Protein AF-0000000067924866 (afdb_homodimer)

Structure (mmCIF, N/CA/C/O backbone):
data_AF-0000000067924866-model_v1
#
loop_
_entity.id
_entity.type
_entity.pdbx_description
1 polymer 'Lysozyme inhibitor LprI-like N-terminal domain-containing protein'
#
loop_
_atom_site.group_PDB
_atom_site.id
_atom_site.type_symbol
_atom_site.label_atom_id
_atom_site.label_alt_id
_atom_site.label_comp_id
_atom_site.label_asym_id
_atom_site.label_entity_id
_atom_site.label_seq_id
_atom_site.pdbx_PDB_ins_code
_atom_site.Cartn_x
_atom_site.Cartn_y
_atom_site.Cartn_z
_atom_site.occupancy
_atom_site.B_iso_or_equiv
_atom_site.auth_seq_id
_atom_site.auth_comp_id
_atom_site.auth_asym_id
_atom_site.auth_atom_id
_atom_site.pdbx_PDB_model_num
ATOM 1 N N . MET A 1 1 ? -10.227 67.562 -27.391 1 35.91 1 MET A N 1
ATOM 2 C CA . MET A 1 1 ? -10.477 66.5 -26.406 1 35.91 1 MET A CA 1
ATOM 3 C C . MET A 1 1 ? -9.711 65.25 -26.734 1 35.91 1 MET A C 1
ATOM 5 O O . MET A 1 1 ? -10 64.625 -27.75 1 35.91 1 MET A O 1
ATOM 9 N N . LYS A 1 2 ? -8.359 65.312 -26.484 1 42.84 2 LYS A N 1
ATOM 10 C CA . LYS A 1 2 ? -7.336 64.312 -26.703 1 42.84 2 LYS A CA 1
ATOM 11 C C . LYS A 1 2 ? -7.688 63 -25.984 1 42.84 2 LYS A C 1
ATOM 13 O O . LYS A 1 2 ? -7.992 63 -24.781 1 42.84 2 LYS A O 1
ATOM 18 N N . SER A 1 3 ? -8.25 62 -26.672 1 38.69 3 SER A N 1
ATOM 19 C CA . SER A 1 3 ? -8.555 60.656 -26.266 1 38.69 3 SER A CA 1
ATOM 20 C C . SER A 1 3 ? -7.316 59.938 -25.703 1 38.69 3 SER A C 1
ATOM 22 O O . SER A 1 3 ? -6.332 59.75 -26.422 1 38.69 3 SER A O 1
ATOM 24 N N . VAL A 1 4 ? -6.973 60.188 -24.453 1 39.06 4 VAL A N 1
ATOM 25 C CA . VAL A 1 4 ? -5.895 59.5 -23.766 1 39.06 4 VAL A CA 1
ATOM 26 C C . VAL A 1 4 ? -6.199 58 -23.734 1 39.06 4 VAL A C 1
ATOM 28 O O . VAL A 1 4 ? -7.254 57.562 -23.25 1 39.06 4 VAL A O 1
ATOM 31 N N . LEU A 1 5 ? -5.707 57.312 -24.781 1 37.47 5 LEU A N 1
ATOM 32 C CA . LEU A 1 5 ? -5.684 55.844 -24.812 1 37.47 5 LEU A CA 1
ATOM 33 C C . LEU A 1 5 ? -5.035 55.281 -23.562 1 37.47 5 LEU A C 1
ATOM 35 O O . LEU A 1 5 ? -3.875 55.562 -23.266 1 37.47 5 LEU A O 1
ATOM 39 N N . MET A 1 6 ? -5.855 55.125 -22.516 1 35.19 6 MET A N 1
ATOM 40 C CA . MET A 1 6 ? -5.379 54.438 -21.328 1 35.19 6 MET A CA 1
ATOM 41 C C . MET A 1 6 ? -4.891 53.031 -21.656 1 35.19 6 MET A C 1
ATOM 43 O O . MET A 1 6 ? -5.66 52.188 -22.141 1 35.19 6 MET A O 1
ATOM 47 N N . LEU A 1 7 ? -3.631 52.875 -22.078 1 36.69 7 LEU A N 1
ATOM 48 C CA . LEU A 1 7 ? -3.045 51.562 -22.219 1 36.69 7 LEU A CA 1
ATOM 49 C C . LEU A 1 7 ? -3.072 50.812 -20.891 1 36.69 7 LEU A C 1
ATOM 51 O O . LEU A 1 7 ? -2.49 51.25 -19.906 1 36.69 7 LEU A O 1
ATOM 55 N N . ALA A 1 8 ? -4.176 50.031 -20.672 1 40.62 8 ALA A N 1
ATOM 56 C CA . ALA A 1 8 ? -4.211 49.125 -19.547 1 40.62 8 ALA A CA 1
ATOM 57 C C . ALA A 1 8 ? -3.086 48.094 -19.656 1 40.62 8 ALA A C 1
ATOM 59 O O . ALA A 1 8 ? -3.055 47.281 -20.578 1 40.62 8 ALA A O 1
ATOM 60 N N . VAL A 1 9 ? -1.857 48.438 -19.172 1 37.69 9 VAL A N 1
ATOM 61 C CA . VAL A 1 9 ? -0.818 47.406 -19.062 1 37.69 9 VAL A CA 1
ATOM 62 C C . VAL A 1 9 ? -1.298 46.281 -18.156 1 37.69 9 VAL A C 1
ATOM 64 O O . VAL A 1 9 ? -1.585 46.5 -16.969 1 37.69 9 VAL A O 1
ATOM 67 N N . CYS A 1 10 ? -1.91 45.25 -18.719 1 36.56 10 CYS A N 1
ATOM 68 C CA . CYS A 1 10 ? -2.176 44 -18.016 1 36.56 10 CYS A CA 1
ATOM 69 C C . CYS A 1 10 ? -0.9 43.438 -17.391 1 36.56 10 CYS A C 1
ATOM 71 O O . CYS A 1 10 ? 0.034 43.062 -18.109 1 36.56 10 CYS A O 1
ATOM 73 N N . ALA A 1 11 ? -0.529 43.906 -16.219 1 36.91 11 ALA A N 1
ATOM 74 C CA . ALA A 1 11 ? 0.548 43.25 -15.484 1 36.91 11 ALA A CA 1
ATOM 75 C C . ALA A 1 11 ? 0.28 41.75 -15.344 1 36.91 11 ALA A C 1
ATOM 77 O O . ALA A 1 11 ? -0.702 41.344 -14.711 1 36.91 11 ALA A O 1
ATOM 78 N N . LEU A 1 12 ? 0.688 40.938 -16.344 1 35.62 12 LEU A N 1
ATOM 79 C CA . LEU A 1 12 ? 0.763 39.5 -16.156 1 35.62 12 LEU A CA 1
ATOM 80 C C . LEU A 1 12 ? 1.484 39.156 -14.867 1 35.62 12 LEU A C 1
ATOM 82 O O . LEU A 1 12 ? 2.676 39.438 -14.719 1 35.62 12 LEU A O 1
ATOM 86 N N . LEU A 1 13 ? 0.793 39.062 -13.766 1 33.19 13 LEU A N 1
ATOM 87 C CA . LEU A 1 13 ? 1.36 38.469 -12.555 1 33.19 13 LEU A CA 1
ATOM 88 C C . LEU A 1 13 ? 1.938 37.094 -12.828 1 33.19 13 LEU A C 1
ATOM 90 O O . LEU A 1 13 ? 1.194 36.156 -13.086 1 33.19 13 LEU A O 1
ATOM 94 N N . LEU A 1 14 ? 3.092 36.969 -13.359 1 34.84 14 LEU A N 1
ATOM 95 C CA . LEU A 1 14 ? 3.77 35.656 -13.305 1 34.84 14 LEU A CA 1
ATOM 96 C C . LEU A 1 14 ? 3.809 35.125 -11.875 1 34.84 14 LEU A C 1
ATOM 98 O O . LEU A 1 14 ? 4.434 35.719 -11 1 34.84 14 LEU A O 1
ATOM 102 N N . ALA A 1 15 ? 2.775 34.375 -11.477 1 37.81 15 ALA A N 1
ATOM 103 C CA . ALA A 1 15 ? 2.938 33.562 -10.273 1 37.81 15 ALA A CA 1
ATOM 104 C C . ALA A 1 15 ? 4.297 32.875 -10.25 1 3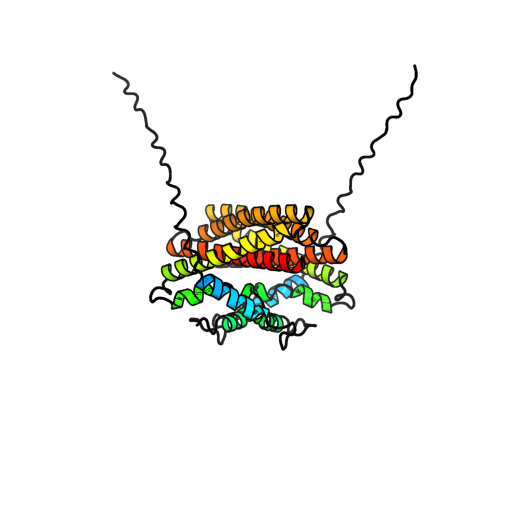7.81 15 ALA A C 1
ATOM 106 O O . ALA A 1 15 ? 4.617 32.094 -11.148 1 37.81 15 ALA A O 1
ATOM 107 N N . ALA A 1 16 ? 5.289 33.406 -9.672 1 34.44 16 ALA A N 1
ATOM 108 C CA . ALA A 1 16 ? 6.555 32.75 -9.367 1 34.44 16 ALA A CA 1
ATOM 109 C C . ALA A 1 16 ? 6.32 31.312 -8.859 1 34.44 16 ALA A C 1
ATOM 111 O O . ALA A 1 16 ? 5.59 31.109 -7.887 1 34.44 16 ALA A O 1
ATOM 112 N N . LEU A 1 17 ? 6.258 30.312 -9.781 1 36.22 17 LEU A N 1
ATOM 113 C CA . LEU A 1 17 ? 6.492 28.953 -9.305 1 36.22 17 LEU A CA 1
ATOM 114 C C . LEU A 1 17 ? 7.523 28.953 -8.18 1 36.22 17 LEU A C 1
ATOM 116 O O . LEU A 1 17 ? 8.625 29.469 -8.336 1 36.22 17 LEU A O 1
ATOM 120 N N . SER A 1 18 ? 7.113 29.109 -6.938 1 34.25 18 SER A N 1
ATOM 121 C CA . SER A 1 18 ? 8.055 28.906 -5.84 1 34.25 18 SER A CA 1
ATOM 122 C C . SER A 1 18 ? 9.148 27.922 -6.227 1 34.25 18 SER A C 1
ATOM 124 O O . SER A 1 18 ? 8.898 26.953 -6.941 1 34.25 18 SER A O 1
ATOM 126 N N . PRO A 1 19 ? 10.453 28.266 -6.273 1 37.38 19 PRO A N 1
ATOM 127 C CA . PRO A 1 19 ? 11.516 27.281 -6.469 1 37.38 19 PRO A CA 1
ATOM 128 C C . PRO A 1 19 ? 11.195 25.938 -5.805 1 37.38 19 PRO A C 1
ATOM 130 O O . PRO A 1 19 ? 10.398 25.891 -4.867 1 37.38 19 PRO A O 1
ATOM 133 N N . ALA A 1 20 ? 11.273 24.906 -6.516 1 37.53 20 ALA A N 1
ATOM 134 C CA . ALA A 1 20 ? 11.383 23.562 -5.93 1 37.53 20 ALA A CA 1
ATOM 135 C C . ALA A 1 20 ? 12.109 23.609 -4.59 1 37.53 20 ALA A C 1
ATOM 137 O O . ALA A 1 20 ? 13.188 24.203 -4.484 1 37.53 20 ALA A O 1
ATOM 138 N N . THR A 1 21 ? 11.445 23.594 -3.43 1 38.88 21 THR A N 1
ATOM 139 C CA . THR A 1 21 ? 12.055 23.422 -2.111 1 38.88 21 THR A CA 1
ATOM 140 C C . THR A 1 21 ? 13.406 22.75 -2.219 1 38.88 21 THR A C 1
ATOM 142 O O . THR A 1 21 ? 13.672 22.031 -3.188 1 38.88 21 THR A O 1
ATOM 145 N N . ALA A 1 22 ? 14.508 23.312 -1.772 1 38.91 22 ALA A N 1
ATOM 146 C CA . ALA A 1 22 ? 15.828 22.719 -1.546 1 38.91 22 ALA A CA 1
ATOM 147 C C . ALA A 1 22 ? 15.727 21.234 -1.23 1 38.91 22 ALA A C 1
ATOM 149 O O . ALA A 1 22 ? 15.078 20.844 -0.257 1 38.91 22 ALA A O 1
ATOM 150 N N . GLY A 1 23 ? 15.602 20.312 -2.162 1 48.69 23 GLY A N 1
ATOM 151 C CA . GLY A 1 23 ? 15.656 18.859 -1.988 1 48.69 23 GLY A CA 1
ATOM 152 C C . GLY A 1 23 ? 16.438 18.438 -0.765 1 48.69 23 GLY A C 1
ATOM 153 O O . GLY A 1 23 ? 17.609 18.797 -0.616 1 48.69 23 GLY A O 1
ATOM 154 N N . GLU A 1 24 ? 15.875 18.375 0.374 1 57.91 24 GLU A N 1
ATOM 155 C CA . GLU A 1 24 ? 16.625 17.922 1.532 1 57.91 24 GLU A CA 1
ATOM 156 C C . GLU A 1 24 ? 17.656 16.859 1.134 1 57.91 24 GLU A C 1
ATOM 158 O O . GLU A 1 24 ? 17.344 15.938 0.369 1 57.91 24 GLU A O 1
ATOM 163 N N . LYS A 1 25 ? 18.969 17.203 1.351 1 70.69 25 LYS A N 1
ATOM 164 C CA . LYS A 1 25 ? 20.125 16.391 1.005 1 70.69 25 LYS A CA 1
ATOM 165 C C . LYS A 1 25 ? 19.984 14.961 1.548 1 70.69 25 LYS A C 1
ATOM 167 O O . LYS A 1 25 ? 19.625 14.773 2.709 1 70.69 25 LYS A O 1
ATOM 172 N N . LEU A 1 26 ? 19.922 14.023 0.671 1 89.5 26 LEU A N 1
ATOM 173 C CA . LEU A 1 26 ? 20.016 12.602 1.002 1 89.5 26 LEU A CA 1
ATOM 174 C C . LEU A 1 26 ? 21.172 12.352 1.981 1 89.5 26 LEU A C 1
ATOM 176 O O . LEU A 1 26 ? 22.328 12.562 1.646 1 89.5 26 LEU A O 1
ATOM 180 N N . ARG A 1 27 ? 20.844 12.016 3.191 1 93.19 27 ARG A N 1
ATOM 181 C CA . ARG A 1 27 ? 21.844 11.742 4.203 1 93.19 27 ARG A CA 1
ATOM 182 C C . ARG A 1 27 ? 22.234 10.266 4.199 1 93.19 27 ARG A C 1
ATOM 184 O O . ARG A 1 27 ? 21.375 9.391 4.137 1 93.19 27 ARG A O 1
ATOM 191 N N . ALA A 1 28 ? 23.547 10.031 4.352 1 94.5 28 ALA A N 1
ATOM 192 C CA . ALA A 1 28 ? 24.047 8.664 4.398 1 94.5 28 ALA A CA 1
ATOM 193 C C . ALA A 1 28 ? 23.453 7.898 5.578 1 94.5 28 ALA A C 1
ATOM 195 O O . ALA A 1 28 ? 23.172 6.703 5.473 1 94.5 28 ALA A O 1
ATOM 196 N N . SER A 1 29 ? 23.281 8.586 6.664 1 93.12 29 SER A N 1
ATOM 197 C CA . SER A 1 29 ? 22.734 7.949 7.859 1 93.12 29 SER A CA 1
ATOM 198 C C . SER A 1 29 ? 21.297 7.488 7.637 1 93.12 29 SER A C 1
ATOM 200 O O . SER A 1 29 ? 20.891 6.438 8.133 1 93.12 29 SER A O 1
ATOM 202 N N . ASP A 1 30 ? 20.578 8.305 6.91 1 95.31 30 ASP A N 1
ATOM 203 C CA . ASP A 1 30 ? 19.188 7.941 6.613 1 95.31 30 ASP A CA 1
ATOM 204 C C . ASP A 1 30 ? 19.125 6.73 5.684 1 95.31 30 ASP A C 1
ATOM 206 O O . ASP A 1 30 ? 18.312 5.828 5.887 1 95.31 30 ASP A O 1
ATOM 210 N N . LYS A 1 31 ? 19.969 6.746 4.688 1 96.06 31 LYS A N 1
ATOM 211 C CA . LYS A 1 31 ? 20.047 5.602 3.781 1 96.06 31 LYS A CA 1
ATOM 212 C C . LYS A 1 31 ? 20.406 4.328 4.535 1 96.06 31 LYS A C 1
ATOM 214 O O . LYS A 1 31 ? 19.797 3.279 4.324 1 96.06 31 LYS A O 1
ATOM 219 N N . ALA A 1 32 ? 21.375 4.418 5.402 1 94.56 32 ALA A N 1
ATOM 220 C CA . ALA A 1 32 ? 21.812 3.273 6.195 1 94.56 32 ALA A CA 1
ATOM 221 C C . ALA A 1 32 ? 20.688 2.775 7.105 1 94.56 32 ALA A C 1
ATOM 223 O O . ALA A 1 32 ? 20.516 1.567 7.277 1 94.56 32 ALA A O 1
ATOM 224 N N . ALA A 1 33 ? 20 3.721 7.684 1 93.88 33 ALA A N 1
ATOM 225 C CA . ALA A 1 33 ? 18.906 3.352 8.578 1 93.88 33 ALA A CA 1
ATOM 226 C C . ALA A 1 33 ? 17.828 2.559 7.844 1 93.88 33 ALA A C 1
ATOM 228 O O . ALA A 1 33 ? 17.359 1.524 8.328 1 93.88 33 ALA A O 1
ATOM 229 N N . LEU A 1 34 ? 17.422 3.059 6.703 1 95.75 34 LEU A N 1
ATOM 230 C CA . LEU A 1 34 ? 16.438 2.34 5.918 1 95.75 34 LEU A CA 1
ATOM 231 C C . LEU A 1 34 ? 16.938 0.961 5.516 1 95.75 34 LEU A C 1
ATOM 233 O O . LEU A 1 34 ? 16.219 -0.033 5.629 1 95.75 34 LEU A O 1
ATOM 237 N N . ALA A 1 35 ? 18.188 0.912 5.078 1 94.75 35 ALA A N 1
ATOM 238 C CA . ALA A 1 35 ? 18.781 -0.362 4.68 1 94.75 35 ALA A CA 1
ATOM 239 C C . ALA A 1 35 ? 18.781 -1.354 5.836 1 94.75 35 ALA A C 1
ATOM 241 O O . ALA A 1 35 ? 18.484 -2.537 5.652 1 94.75 35 ALA A O 1
ATOM 242 N N . GLU A 1 36 ? 19.109 -0.882 6.992 1 91.88 36 GLU A N 1
ATOM 243 C CA . GLU A 1 36 ? 19.141 -1.737 8.18 1 91.88 36 GLU A CA 1
ATOM 244 C C . GLU A 1 36 ? 17.75 -2.25 8.516 1 91.88 36 GLU A C 1
ATOM 246 O O . GLU A 1 36 ? 17.578 -3.422 8.859 1 91.88 36 GLU A O 1
ATOM 251 N N . CYS A 1 37 ? 16.781 -1.415 8.43 1 92.88 37 CYS A N 1
ATOM 252 C CA . CYS A 1 37 ? 15.398 -1.829 8.688 1 92.88 37 CYS A CA 1
ATOM 253 C C . CYS A 1 37 ? 14.961 -2.896 7.691 1 92.88 37 CYS A C 1
ATOM 255 O O . CYS A 1 37 ? 14.414 -3.928 8.078 1 92.88 37 CYS A O 1
ATOM 257 N N . LEU A 1 38 ? 15.203 -2.607 6.43 1 93.88 38 LEU A N 1
ATOM 258 C CA . LEU A 1 38 ? 14.797 -3.537 5.379 1 93.88 38 LEU A CA 1
ATOM 259 C C . LEU A 1 38 ? 15.508 -4.879 5.535 1 93.88 38 LEU A C 1
ATOM 261 O O . LEU A 1 38 ? 14.914 -5.93 5.297 1 93.88 38 LEU A O 1
ATOM 265 N N . LYS A 1 39 ? 16.781 -4.832 5.918 1 90.62 39 LYS A N 1
ATOM 266 C CA . LYS A 1 39 ? 17.516 -6.066 6.188 1 90.62 39 LYS A CA 1
ATOM 267 C C . LYS A 1 39 ? 16.906 -6.812 7.375 1 90.62 39 LYS A C 1
ATOM 269 O O . LYS A 1 39 ? 16.734 -8.031 7.328 1 90.62 39 LYS A O 1
ATOM 274 N N . TYR A 1 40 ? 16.562 -6.082 8.375 1 86.69 40 TYR A N 1
ATOM 275 C CA . TYR A 1 40 ? 16 -6.672 9.578 1 86.69 40 TYR A CA 1
ATOM 276 C C . TYR A 1 40 ? 14.695 -7.402 9.281 1 86.69 40 TYR A C 1
ATOM 278 O O . TYR A 1 40 ? 14.531 -8.57 9.648 1 86.69 40 TYR A O 1
ATOM 286 N N . VAL A 1 41 ? 13.844 -6.777 8.531 1 88.12 41 VAL A N 1
ATOM 287 C CA . VAL A 1 41 ? 12.547 -7.398 8.281 1 88.12 41 VAL A CA 1
ATOM 288 C C . VAL A 1 41 ? 12.688 -8.484 7.211 1 88.12 41 VAL A C 1
ATOM 290 O O . VAL A 1 41 ? 11.898 -9.43 7.168 1 88.12 41 VAL A O 1
ATOM 293 N N . GLY A 1 42 ? 13.641 -8.297 6.387 1 82.31 42 GLY A N 1
ATOM 294 C CA . GLY A 1 42 ? 13.844 -9.258 5.316 1 82.31 42 GLY A CA 1
ATOM 295 C C . GLY A 1 42 ? 14.547 -10.523 5.777 1 82.31 42 GLY A C 1
ATOM 296 O O . GLY A 1 42 ? 14.438 -11.57 5.133 1 82.31 42 GLY A O 1
ATOM 297 N N . ASP A 1 43 ? 15.531 -10.516 6.738 1 75.19 43 ASP A N 1
ATOM 298 C CA . ASP A 1 43 ? 16.344 -11.641 7.184 1 75.19 43 ASP A CA 1
ATOM 299 C C . ASP A 1 43 ? 15.5 -12.703 7.875 1 75.19 43 ASP A C 1
ATOM 301 O O . ASP A 1 43 ? 15.969 -13.812 8.125 1 75.19 43 ASP A O 1
ATOM 305 N N . PHE A 1 44 ? 14.367 -12.391 8.125 1 61.31 44 PHE A N 1
ATOM 306 C CA . PHE A 1 44 ? 13.578 -13.461 8.734 1 61.31 44 PHE A CA 1
ATOM 307 C C . PHE A 1 44 ? 13.305 -14.57 7.727 1 61.31 44 PHE A C 1
ATOM 309 O O . PHE A 1 44 ? 12.695 -14.328 6.68 1 61.31 44 PHE A O 1
ATOM 316 N N . PRO A 1 45 ? 14.117 -15.633 7.785 1 50.12 45 PRO A N 1
ATOM 317 C CA . PRO A 1 45 ? 14.047 -16.797 6.906 1 50.12 45 PRO A CA 1
ATOM 318 C C . PRO A 1 45 ? 12.68 -17.469 6.922 1 50.12 45 PRO A C 1
ATOM 320 O O . PRO A 1 45 ? 12.234 -17.969 7.961 1 50.12 45 PRO A O 1
ATOM 323 N N . GLY A 1 46 ? 11.75 -17.266 5.887 1 56.5 46 GLY A N 1
ATOM 324 C CA . GLY A 1 46 ? 10.602 -18.016 5.398 1 56.5 46 GLY A CA 1
ATOM 325 C C . GLY A 1 46 ? 9.523 -18.203 6.445 1 56.5 46 GLY A C 1
ATOM 326 O O . GLY A 1 46 ? 8.344 -18 6.176 1 56.5 46 GLY A O 1
ATOM 327 N N . ASP A 1 47 ? 9.836 -18.906 7.664 1 62.16 47 ASP A N 1
ATOM 328 C CA . ASP A 1 47 ? 8.797 -19.391 8.57 1 62.16 47 ASP A CA 1
ATOM 329 C C . ASP A 1 47 ? 8.531 -18.391 9.688 1 62.16 47 ASP A C 1
ATOM 331 O O . ASP A 1 47 ? 9.203 -18.391 10.719 1 62.16 47 ASP A O 1
ATOM 335 N N . VAL A 1 48 ? 7.766 -17.359 9.195 1 68 48 VAL A N 1
ATOM 336 C CA . VAL A 1 48 ? 7.312 -16.5 10.289 1 68 48 VAL A CA 1
ATOM 337 C C . VAL A 1 48 ? 6.66 -17.344 11.375 1 68 48 VAL A C 1
ATOM 339 O O . VAL A 1 48 ? 5.656 -18.016 11.133 1 68 48 VAL A O 1
ATOM 342 N N . PRO A 1 49 ? 7.414 -17.422 12.461 1 68.56 49 PRO A N 1
ATOM 343 C CA . PRO A 1 49 ? 6.852 -18.266 13.516 1 68.56 49 PRO A CA 1
ATOM 344 C C . PRO A 1 49 ? 5.383 -17.969 13.805 1 68.56 49 PRO A C 1
ATOM 346 O O . PRO A 1 49 ? 5.012 -16.797 13.953 1 68.56 49 PRO A O 1
ATOM 349 N N . GLY A 1 50 ? 4.648 -19.078 13.727 1 71.25 50 GLY A N 1
ATOM 350 C CA . GLY A 1 50 ? 3.254 -18.969 14.117 1 71.25 50 GLY A CA 1
ATOM 351 C C . GLY A 1 50 ? 2.336 -18.625 12.953 1 71.25 50 GLY A C 1
ATOM 352 O O . GLY A 1 50 ? 1.113 -18.609 13.109 1 71.25 50 GLY A O 1
ATOM 353 N N . VAL A 1 51 ? 3.004 -18.266 11.859 1 74.62 51 VAL A N 1
ATOM 354 C CA . VAL A 1 51 ? 2.15 -18.047 10.695 1 74.62 51 VAL A CA 1
ATOM 355 C C . VAL A 1 51 ? 1.668 -19.406 10.164 1 74.62 51 VAL A C 1
ATOM 357 O O . VAL A 1 51 ? 2.439 -20.359 10.094 1 74.62 51 VAL A O 1
ATOM 360 N N . ASN A 1 52 ? 0.393 -19.422 9.992 1 68.94 52 ASN A N 1
ATOM 361 C CA . ASN A 1 52 ? -0.209 -20.609 9.398 1 68.94 52 ASN A CA 1
ATOM 362 C C . ASN A 1 52 ? -0.239 -20.531 7.875 1 68.94 52 ASN A C 1
ATOM 364 O O . ASN A 1 52 ? -0.894 -19.641 7.312 1 68.94 52 ASN A O 1
ATOM 368 N N . ASP A 1 53 ? 0.44 -21.422 7.273 1 66.12 53 ASP A N 1
ATOM 369 C CA . ASP A 1 53 ? 0.554 -21.422 5.816 1 66.12 53 ASP A CA 1
ATOM 370 C C . ASP A 1 53 ? -0.757 -21.844 5.164 1 66.12 53 ASP A C 1
ATOM 372 O O . ASP A 1 53 ? -0.952 -21.641 3.961 1 66.12 53 ASP A O 1
ATOM 376 N N . THR A 1 54 ? -1.547 -22.469 6.039 1 66.25 54 THR A N 1
ATOM 377 C CA . THR A 1 54 ? -2.889 -22.828 5.59 1 66.25 54 THR A CA 1
ATOM 378 C C . THR A 1 54 ? -3.947 -22.141 6.445 1 66.25 54 THR A C 1
ATOM 380 O O . THR A 1 54 ? -4.656 -22.781 7.211 1 66.25 54 THR A O 1
ATOM 383 N N . PRO A 1 55 ? -3.889 -20.812 6.258 1 63.56 55 PRO A N 1
ATOM 384 C CA . PRO A 1 55 ? -4.727 -20.062 7.203 1 63.56 55 PRO A CA 1
ATOM 385 C C . PRO A 1 55 ? -6.219 -20.344 7.012 1 63.56 55 PRO A C 1
ATOM 387 O O . PRO A 1 55 ? -6.656 -20.641 5.895 1 63.56 55 PRO A O 1
ATOM 390 N N . THR A 1 56 ? -6.789 -20.578 8.25 1 72.31 56 THR A N 1
ATOM 391 C CA . THR A 1 56 ? -8.25 -20.5 8.297 1 72.31 56 THR A CA 1
ATOM 392 C C . THR A 1 56 ? -8.711 -19.047 8.391 1 72.31 56 THR A C 1
ATOM 394 O O . THR A 1 56 ? -7.957 -18.172 8.812 1 72.31 56 THR A O 1
ATOM 397 N N . PRO A 1 57 ? -9.836 -18.719 7.824 1 70.12 57 PRO A N 1
ATOM 398 C CA . PRO A 1 57 ? -10.375 -17.359 7.914 1 70.12 57 PRO A CA 1
ATOM 399 C C . PRO A 1 57 ? -10.305 -16.797 9.336 1 70.12 57 PRO A C 1
ATOM 401 O O . PRO A 1 57 ? -10.055 -15.602 9.516 1 70.12 57 PRO A O 1
ATOM 404 N N . ALA A 1 58 ? -10.242 -17.766 10.281 1 74.62 58 ALA A N 1
ATOM 405 C CA . ALA A 1 58 ? -10.297 -17.312 11.672 1 74.62 58 ALA A CA 1
ATOM 406 C C . ALA A 1 58 ? -8.961 -16.734 12.117 1 74.62 58 ALA A C 1
ATOM 408 O O . ALA A 1 58 ? -8.922 -15.883 13.008 1 74.62 58 ALA A O 1
ATOM 409 N N . ILE A 1 59 ? -8 -17.125 11.352 1 81.25 59 ILE A N 1
ATOM 410 C CA . ILE A 1 59 ? -6.699 -16.672 11.828 1 81.25 59 ILE A CA 1
ATOM 411 C C . ILE A 1 59 ? -6.09 -15.703 10.828 1 81.25 59 ILE A C 1
ATOM 413 O O . ILE A 1 59 ? -4.918 -15.328 10.945 1 81.25 59 ILE A O 1
ATOM 417 N N . HIS A 1 60 ? -6.816 -15.258 9.93 1 83.38 60 HIS A N 1
ATOM 418 C CA . HIS A 1 60 ? -6.32 -14.383 8.875 1 83.38 60 HIS A CA 1
ATOM 419 C C . HIS A 1 60 ? -5.664 -13.133 9.461 1 83.38 60 HIS A C 1
ATOM 421 O O . HIS A 1 60 ? -4.52 -12.812 9.125 1 83.38 60 HIS A O 1
ATOM 427 N N . ILE A 1 61 ? -6.375 -12.508 10.367 1 81.12 61 ILE A N 1
ATOM 428 C CA . ILE A 1 61 ? -5.863 -11.266 10.938 1 81.12 61 ILE A CA 1
ATOM 429 C C . ILE A 1 61 ? -4.621 -11.555 11.773 1 81.12 61 ILE A C 1
ATOM 431 O O . ILE A 1 61 ? -3.652 -10.789 11.742 1 81.12 61 ILE A O 1
ATOM 435 N N . ASP A 1 62 ? -4.684 -12.656 12.414 1 83 62 ASP A N 1
ATOM 436 C CA . ASP A 1 62 ? -3.52 -13.062 13.195 1 83 62 ASP A CA 1
ATOM 437 C C . ASP A 1 62 ? -2.305 -13.273 12.297 1 83 62 ASP A C 1
ATOM 439 O O . ASP A 1 62 ? -1.198 -12.844 12.625 1 83 62 ASP A O 1
ATOM 443 N N . ASN A 1 63 ? -2.475 -13.898 11.219 1 84.25 63 ASN A N 1
ATOM 444 C CA . ASN A 1 63 ? -1.397 -14.094 10.258 1 84.25 63 ASN A CA 1
ATOM 445 C C . ASN A 1 63 ? -0.899 -12.766 9.688 1 84.25 63 ASN A C 1
ATOM 447 O O . ASN A 1 63 ? 0.308 -12.555 9.547 1 84.25 63 ASN A O 1
ATOM 451 N N . ALA A 1 64 ? -1.856 -11.922 9.438 1 81.56 64 ALA A N 1
ATOM 452 C CA . ALA A 1 64 ? -1.48 -10.609 8.914 1 81.56 64 ALA A CA 1
ATOM 453 C C . ALA A 1 64 ? -0.605 -9.852 9.906 1 81.56 64 ALA A C 1
ATOM 455 O O . ALA A 1 64 ? 0.372 -9.211 9.523 1 81.56 64 ALA A O 1
ATOM 456 N N . ILE A 1 65 ? -0.883 -10.008 11.133 1 80.88 65 ILE A N 1
ATOM 457 C CA . ILE A 1 65 ? -0.116 -9.359 12.195 1 80.88 65 ILE A CA 1
ATOM 458 C C . ILE A 1 65 ? 1.297 -9.938 12.234 1 80.88 65 ILE A C 1
ATOM 460 O O . ILE A 1 65 ? 2.279 -9.195 12.25 1 80.88 65 ILE A O 1
ATOM 464 N N . LYS A 1 66 ? 1.385 -11.188 12.188 1 80.75 66 LYS A N 1
ATOM 465 C CA . LYS A 1 66 ? 2.684 -11.852 12.266 1 80.75 66 LYS A CA 1
ATOM 466 C C . LYS A 1 66 ? 3.535 -11.539 11.039 1 80.75 66 LYS A C 1
ATOM 468 O O . LYS A 1 66 ? 4.738 -11.312 11.156 1 80.75 66 LYS A O 1
ATOM 473 N N . LEU A 1 67 ? 2.906 -11.406 9.914 1 82.62 67 LEU A N 1
ATOM 474 C CA . LEU A 1 67 ? 3.627 -11.156 8.672 1 82.62 67 LEU A CA 1
ATOM 475 C C . LEU A 1 67 ? 4.102 -9.711 8.602 1 82.62 67 LEU A 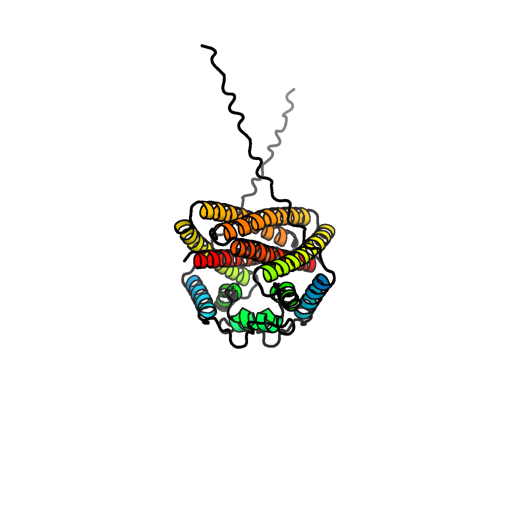C 1
ATOM 477 O O . LEU A 1 67 ? 5.137 -9.414 8 1 82.62 67 LEU A O 1
ATOM 481 N N . ALA A 1 68 ? 3.361 -8.859 9.273 1 80.31 68 ALA A N 1
ATOM 482 C CA . ALA A 1 68 ? 3.711 -7.438 9.258 1 80.31 68 ALA A CA 1
ATOM 483 C C . ALA A 1 68 ? 5.113 -7.211 9.82 1 80.31 68 ALA A C 1
ATOM 485 O O . ALA A 1 68 ? 5.836 -6.328 9.352 1 80.31 68 ALA A O 1
ATOM 486 N N . GLY A 1 69 ? 5.535 -8.023 10.711 1 77.31 69 GLY A N 1
ATOM 487 C CA . GLY A 1 69 ? 6.863 -7.91 11.297 1 77.31 69 GLY A CA 1
ATOM 488 C C . GLY A 1 69 ? 7.969 -8.352 10.344 1 77.31 69 GLY A C 1
ATOM 489 O O . GLY A 1 69 ? 9.148 -8.125 10.617 1 77.31 69 GLY A O 1
ATOM 490 N N . HIS A 1 70 ? 7.477 -8.828 9.195 1 82.62 70 HIS A N 1
ATOM 491 C CA . HIS A 1 70 ? 8.438 -9.359 8.242 1 82.62 70 HIS A CA 1
ATOM 492 C C . HIS A 1 70 ? 8.234 -8.75 6.855 1 82.62 70 HIS A C 1
ATOM 494 O O . HIS A 1 70 ? 8.781 -9.25 5.867 1 82.62 70 HIS A O 1
ATOM 500 N N . GLU A 1 71 ? 7.449 -7.75 6.828 1 88.62 71 GLU A N 1
ATOM 501 C CA . GLU A 1 71 ? 7.148 -7.113 5.547 1 88.62 71 GLU A CA 1
ATOM 502 C C . GLU A 1 71 ? 7.863 -5.773 5.422 1 88.62 71 GLU A C 1
ATOM 504 O O . GLU A 1 71 ? 7.824 -4.953 6.34 1 88.62 71 GLU A O 1
ATOM 509 N N . PRO A 1 72 ? 8.453 -5.516 4.34 1 93.31 72 PRO A N 1
ATOM 510 C CA . PRO A 1 72 ? 9.219 -4.285 4.129 1 93.31 72 PRO A CA 1
ATOM 511 C C . PRO A 1 72 ? 8.391 -3.025 4.379 1 93.31 72 PRO A C 1
ATOM 513 O O . PRO A 1 72 ? 8.938 -1.987 4.758 1 93.31 72 PRO A O 1
ATOM 516 N N . ALA A 1 73 ? 7.086 -3.156 4.184 1 93.62 73 ALA A N 1
ATOM 517 C CA . ALA A 1 73 ? 6.23 -1.991 4.383 1 93.62 73 ALA A CA 1
ATOM 518 C C . ALA A 1 73 ? 6.277 -1.513 5.832 1 93.62 73 ALA A C 1
ATOM 520 O O . ALA A 1 73 ? 5.93 -0.367 6.125 1 93.62 73 ALA A O 1
ATOM 521 N N . SER A 1 74 ? 6.754 -2.344 6.73 1 91.56 74 SER A N 1
ATOM 522 C CA . SER A 1 74 ? 6.879 -1.96 8.133 1 91.56 74 SER A CA 1
ATOM 523 C C . SER A 1 74 ? 7.996 -0.943 8.328 1 91.56 74 SER A C 1
ATOM 525 O O . SER A 1 74 ? 8.102 -0.323 9.391 1 91.56 74 SER A O 1
ATOM 527 N N . CYS A 1 75 ? 8.797 -0.754 7.301 1 94.06 75 CYS A N 1
ATOM 528 C CA . CYS A 1 75 ? 9.906 0.188 7.402 1 94.06 75 CYS A CA 1
ATOM 529 C C . CYS A 1 75 ? 9.484 1.579 6.945 1 94.06 75 CYS A C 1
ATOM 531 O O . CYS A 1 75 ? 10.266 2.527 7.027 1 94.06 75 CYS A O 1
ATOM 533 N N . ILE A 1 76 ? 8.234 1.74 6.434 1 95.38 76 ILE A N 1
ATOM 534 C CA . ILE A 1 76 ? 7.738 3.061 6.066 1 95.38 76 ILE A CA 1
ATOM 535 C C . ILE A 1 76 ? 7.539 3.906 7.324 1 95.38 76 ILE A C 1
ATOM 537 O O . ILE A 1 76 ? 6.973 3.434 8.312 1 95.38 76 ILE A O 1
ATOM 541 N N . ASN A 1 77 ? 8.016 5.094 7.316 1 94.12 77 ASN A N 1
ATOM 542 C CA . ASN A 1 77 ? 7.988 6.078 8.391 1 94.12 77 ASN A CA 1
ATOM 543 C C . ASN A 1 77 ? 9.102 5.84 9.406 1 94.12 77 ASN A C 1
ATOM 545 O O . ASN A 1 77 ? 9.195 6.539 10.414 1 94.12 77 ASN A O 1
ATOM 549 N N . TYR A 1 78 ? 9.992 4.871 9.164 1 93.12 78 TYR A N 1
ATOM 550 C CA . TYR A 1 78 ? 11.047 4.535 10.109 1 93.12 78 TYR A CA 1
ATOM 551 C C . TYR A 1 78 ? 12.055 5.676 10.234 1 93.12 78 TYR A C 1
ATOM 553 O O . TYR A 1 78 ? 12.367 6.117 11.344 1 93.12 78 TYR A O 1
ATOM 561 N N . VAL A 1 79 ? 12.523 6.207 9.125 1 94.38 79 VAL A N 1
ATOM 562 C CA . VAL A 1 79 ? 13.5 7.293 9.125 1 94.38 79 VAL A CA 1
ATOM 563 C C . VAL A 1 79 ? 12.867 8.555 9.719 1 94.38 79 VAL A C 1
ATOM 565 O O . VAL A 1 79 ? 13.516 9.297 10.453 1 94.38 79 VAL A O 1
ATOM 568 N N . THR A 1 80 ? 11.586 8.781 9.375 1 93.44 80 THR A N 1
ATOM 569 C CA . THR A 1 80 ? 10.867 9.906 9.961 1 93.44 80 THR A CA 1
ATOM 570 C C . THR A 1 80 ? 10.859 9.82 11.484 1 93.44 80 THR A C 1
ATOM 572 O O . THR A 1 80 ? 11.109 10.805 12.172 1 93.44 80 THR A O 1
ATOM 575 N N . GLU A 1 81 ? 10.609 8.648 11.984 1 90.25 81 GLU A N 1
ATOM 576 C CA . GLU A 1 81 ? 10.57 8.445 13.43 1 90.25 81 GLU A CA 1
ATOM 577 C C . GLU A 1 81 ? 11.945 8.664 14.055 1 90.25 81 GLU A C 1
ATOM 579 O O . GLU A 1 81 ? 12.07 9.344 15.078 1 90.25 81 GLU A O 1
ATOM 584 N N . LEU A 1 82 ? 12.914 8.086 13.477 1 89.25 82 LEU A N 1
ATOM 585 C CA . LEU A 1 82 ? 14.273 8.273 13.984 1 89.25 82 LEU A CA 1
ATOM 586 C C . LEU A 1 82 ? 14.641 9.75 14.016 1 89.25 82 LEU A C 1
ATOM 588 O O . LEU A 1 82 ? 15.133 10.25 15.031 1 89.25 82 LEU A O 1
ATOM 592 N N . CYS A 1 83 ? 14.375 10.375 12.93 1 91.19 83 CYS A N 1
ATOM 593 C CA . CYS A 1 83 ? 14.68 11.797 12.766 1 91.19 83 CYS A CA 1
ATOM 594 C C . CYS A 1 83 ? 13.961 12.625 13.828 1 91.19 83 CYS A C 1
ATOM 596 O O . CYS A 1 83 ? 14.508 13.609 14.32 1 91.19 83 CYS A O 1
ATOM 598 N N . SER A 1 84 ? 12.75 12.297 14.18 1 89.94 84 SER A N 1
ATOM 599 C CA . SER A 1 84 ? 11.953 13.078 15.117 1 89.94 84 SER A CA 1
ATOM 600 C C . SER A 1 84 ? 12.555 13.062 16.516 1 89.94 84 SER A C 1
ATOM 602 O O . SER A 1 84 ? 12.25 13.922 17.344 1 89.94 84 SER A O 1
ATOM 604 N N . PHE A 1 85 ? 13.445 12.172 16.734 1 86.81 85 PHE A N 1
ATOM 605 C CA . PHE A 1 85 ? 14.07 12.062 18.047 1 86.81 85 PHE A CA 1
ATOM 606 C C . PHE A 1 85 ? 15.461 12.688 18.047 1 86.81 85 PHE A C 1
ATOM 608 O O . PHE A 1 85 ? 16.125 12.75 19.078 1 86.81 85 PHE A O 1
ATOM 615 N N . GLU A 1 86 ? 15.875 13.148 16.938 1 85.5 86 GLU A N 1
ATOM 616 C CA . GLU A 1 86 ? 17.234 13.672 16.812 1 85.5 86 GLU A CA 1
ATOM 617 C C . GLU A 1 86 ? 17.328 15.094 17.375 1 85.5 86 GLU A C 1
ATOM 619 O O . GLU A 1 86 ? 18.406 15.562 17.703 1 85.5 86 GLU A O 1
ATOM 624 N N . SER A 1 87 ? 16.188 15.82 17.344 1 81.38 87 SER A N 1
ATOM 625 C CA . SER A 1 87 ? 16.234 17.203 17.828 1 81.38 87 SER A CA 1
ATOM 626 C C . SER A 1 87 ? 15.016 17.531 18.672 1 81.38 87 SER A C 1
ATOM 628 O O . SER A 1 87 ? 13.984 16.859 18.578 1 81.38 87 SER A O 1
ATOM 630 N N . ASP A 1 88 ? 15.109 18.578 19.438 1 81.69 88 ASP A N 1
ATOM 631 C CA . ASP A 1 88 ? 14.031 19.016 20.328 1 81.69 88 ASP A CA 1
ATOM 632 C C . ASP A 1 88 ? 12.805 19.453 19.516 1 81.69 88 ASP A C 1
ATOM 634 O O . ASP A 1 88 ? 11.672 19.312 19.969 1 81.69 88 ASP A O 1
ATOM 638 N N . ASP A 1 89 ? 13.039 19.875 18.297 1 84.88 89 ASP A N 1
ATOM 639 C CA . ASP A 1 89 ? 11.938 20.375 17.484 1 84.88 89 ASP A CA 1
ATOM 640 C C . ASP A 1 89 ? 11.453 19.328 16.5 1 84.88 89 ASP A C 1
ATOM 642 O O . ASP A 1 89 ? 10.531 19.578 15.711 1 84.88 89 ASP A O 1
ATOM 646 N N . GLY A 1 90 ? 12.07 18.188 16.609 1 82.5 90 GLY A N 1
ATOM 647 C CA . GLY A 1 90 ? 11.758 17.141 15.648 1 82.5 90 GLY A CA 1
ATOM 648 C C . GLY A 1 90 ? 10.32 16.656 15.734 1 82.5 90 GLY A C 1
ATOM 649 O O . GLY A 1 90 ? 9.781 16.141 14.766 1 82.5 90 GLY A O 1
ATOM 650 N N . ARG A 1 91 ? 9.719 17.016 16.844 1 85.06 91 ARG A N 1
ATOM 651 C CA . ARG A 1 91 ? 8.367 16.484 17.031 1 85.06 91 ARG A CA 1
ATOM 652 C C . ARG A 1 91 ? 7.324 17.578 16.859 1 85.06 91 ARG A C 1
ATOM 654 O O . ARG A 1 91 ? 6.121 17.312 16.969 1 85.06 91 ARG A O 1
ATOM 661 N N . SER A 1 92 ? 7.793 18.75 16.547 1 89.5 92 SER A N 1
ATOM 662 C CA . SER A 1 92 ? 6.852 19.781 16.109 1 89.5 92 SER A CA 1
ATOM 663 C C . SER A 1 92 ? 6.27 19.438 14.742 1 89.5 92 SER A C 1
ATOM 665 O O . SER A 1 92 ? 6.766 18.562 14.047 1 89.5 92 SER A O 1
ATOM 667 N N . GLN A 1 93 ? 5.215 20.094 14.367 1 90.31 93 GLN A N 1
ATOM 668 C CA . GLN A 1 93 ? 4.617 19.859 13.055 1 90.31 93 GLN A CA 1
ATOM 669 C C . GLN A 1 93 ? 5.625 20.109 11.938 1 90.31 93 GLN A C 1
ATOM 671 O O . GLN A 1 93 ? 5.773 19.297 11.023 1 90.31 93 GLN A O 1
ATOM 676 N N . LEU A 1 94 ? 6.32 21.188 12.047 1 92.19 94 LEU A N 1
ATOM 677 C CA . LEU A 1 94 ? 7.316 21.516 11.031 1 92.19 94 LEU A CA 1
ATOM 678 C C . LEU A 1 94 ? 8.477 20.531 11.078 1 92.19 94 LEU A C 1
ATOM 680 O O . LEU A 1 94 ? 9.055 20.188 10.039 1 92.19 94 LEU A O 1
ATOM 684 N N . GLY A 1 95 ? 8.859 20.141 12.297 1 92.81 95 GLY A N 1
ATOM 685 C CA . GLY A 1 95 ? 9.898 19.141 12.43 1 92.81 95 GLY A CA 1
ATOM 686 C C . GLY A 1 95 ? 9.539 17.812 11.781 1 92.81 95 GLY A C 1
ATOM 687 O O . GLY A 1 95 ? 10.367 17.203 11.109 1 92.81 95 GLY A O 1
ATOM 688 N N . LEU A 1 96 ? 8.32 17.391 11.992 1 92.75 96 LEU A N 1
ATOM 689 C CA . LEU A 1 96 ? 7.863 16.141 11.406 1 92.75 96 LEU A CA 1
ATOM 690 C C . LEU A 1 96 ? 7.805 16.25 9.883 1 92.75 96 LEU A C 1
ATOM 692 O O . LEU A 1 96 ? 8.094 15.281 9.18 1 92.75 96 LEU A O 1
ATOM 696 N N . ILE A 1 97 ? 7.465 17.406 9.383 1 95 97 ILE A N 1
ATOM 697 C CA . ILE A 1 97 ? 7.445 17.641 7.938 1 95 97 ILE A CA 1
ATOM 698 C C . ILE A 1 97 ? 8.859 17.516 7.379 1 95 97 ILE A C 1
ATOM 700 O O . ILE A 1 97 ? 9.078 16.859 6.355 1 95 97 ILE A O 1
ATOM 704 N N . ASP A 1 98 ? 9.766 18.109 8.062 1 94.44 98 ASP A N 1
ATOM 705 C CA . ASP A 1 98 ? 11.164 18.016 7.652 1 94.44 98 ASP A CA 1
ATOM 706 C C . ASP A 1 98 ? 11.648 16.562 7.664 1 94.44 98 ASP A C 1
ATOM 708 O O . ASP A 1 98 ? 12.328 16.125 6.738 1 94.44 98 ASP A O 1
ATOM 712 N N . CYS A 1 99 ? 11.32 15.883 8.68 1 94.56 99 CYS A N 1
ATOM 713 C CA . CYS A 1 99 ? 11.734 14.492 8.812 1 94.56 99 CYS A CA 1
ATOM 714 C C . CYS A 1 99 ? 11.117 13.633 7.719 1 94.56 99 CYS A C 1
ATOM 716 O O . CYS A 1 99 ? 11.781 12.766 7.152 1 94.56 99 CYS A O 1
ATOM 718 N N . ALA A 1 100 ? 9.875 13.875 7.453 1 96.38 100 ALA A N 1
ATOM 719 C CA . ALA A 1 100 ? 9.211 13.141 6.379 1 96.38 100 ALA A CA 1
ATOM 720 C C . ALA A 1 100 ? 9.867 13.422 5.031 1 96.38 100 ALA A C 1
ATOM 722 O O . ALA A 1 100 ? 10.016 12.516 4.207 1 96.38 100 ALA A O 1
ATOM 723 N N . ASN A 1 101 ? 10.227 14.641 4.801 1 97 101 ASN A N 1
ATOM 724 C CA . ASN A 1 101 ? 10.922 14.977 3.564 1 97 101 ASN A CA 1
ATOM 725 C C . ASN A 1 101 ? 12.25 14.227 3.449 1 97 101 ASN A C 1
ATOM 727 O O . ASN A 1 101 ? 12.617 13.773 2.363 1 97 101 ASN A O 1
ATOM 731 N N . ARG A 1 102 ? 12.938 14.125 4.523 1 96.12 102 ARG A N 1
ATOM 732 C CA . ARG A 1 102 ? 14.164 13.328 4.527 1 96.12 102 ARG A CA 1
ATOM 733 C C . ARG A 1 102 ? 13.891 11.891 4.102 1 96.12 102 ARG A C 1
ATOM 735 O O . ARG A 1 102 ? 14.648 11.312 3.322 1 96.12 102 ARG A O 1
ATOM 742 N N . GLU A 1 103 ? 12.875 11.367 4.637 1 97.75 103 GLU A N 1
ATOM 743 C CA . GLU A 1 103 ? 12.57 9.977 4.305 1 97.75 103 GLU A CA 1
ATOM 744 C C . GLU A 1 103 ? 12.117 9.836 2.855 1 97.75 103 GLU A C 1
ATOM 746 O O . GLU A 1 103 ? 12.445 8.852 2.189 1 97.75 103 GLU A O 1
ATOM 751 N N . VAL A 1 104 ? 11.336 10.773 2.348 1 98.38 104 VAL A N 1
ATOM 752 C CA . VAL A 1 104 ? 10.969 10.75 0.937 1 98.38 104 VAL A CA 1
ATOM 753 C C . VAL A 1 104 ? 12.227 10.656 0.076 1 98.38 104 VAL A C 1
ATOM 755 O O . VAL A 1 104 ? 12.289 9.852 -0.857 1 98.38 104 VAL A O 1
ATOM 758 N N . ALA A 1 105 ? 13.195 11.422 0.418 1 97.94 105 ALA A N 1
ATOM 759 C CA . ALA A 1 105 ? 14.43 11.445 -0.354 1 97.94 105 ALA A CA 1
ATOM 760 C C . ALA A 1 105 ? 15.109 10.078 -0.344 1 97.94 105 ALA A C 1
ATOM 762 O O . ALA A 1 105 ? 15.648 9.641 -1.361 1 97.94 105 ALA A O 1
ATOM 763 N N . VAL A 1 106 ? 15.062 9.414 0.738 1 97.94 106 VAL A N 1
ATOM 764 C CA . VAL A 1 106 ? 15.695 8.102 0.87 1 97.94 106 VAL A CA 1
ATOM 765 C C . VAL A 1 106 ? 14.953 7.086 0.006 1 97.94 106 VAL A C 1
ATOM 767 O O . VAL A 1 106 ? 15.586 6.297 -0.708 1 97.94 106 VAL A O 1
ATOM 770 N N . TRP A 1 107 ? 13.703 7.094 0.079 1 98.56 107 TRP A N 1
ATOM 771 C CA . TRP A 1 107 ? 12.906 6.152 -0.706 1 98.56 107 TRP A CA 1
ATOM 772 C C . TRP A 1 107 ? 13.016 6.461 -2.195 1 98.56 107 TRP A C 1
ATOM 774 O O . TRP A 1 107 ? 13.008 5.551 -3.027 1 98.56 107 TRP A O 1
ATOM 784 N N . GLU A 1 108 ? 13.055 7.746 -2.533 1 98.56 108 GLU A N 1
ATOM 785 C CA . GLU A 1 108 ? 13.25 8.117 -3.932 1 98.56 108 GLU A CA 1
ATOM 786 C C . GLU A 1 108 ? 14.586 7.59 -4.457 1 98.56 108 GLU A C 1
ATOM 788 O O . GLU A 1 108 ? 14.656 7.094 -5.586 1 98.56 108 GLU A O 1
ATOM 793 N N . ASP A 1 109 ? 15.57 7.762 -3.641 1 98.25 109 ASP A N 1
ATOM 794 C CA . ASP A 1 109 ? 16.875 7.23 -4.023 1 98.25 109 ASP A CA 1
ATOM 795 C C . ASP A 1 109 ? 16.812 5.727 -4.266 1 98.25 109 ASP A C 1
ATOM 797 O O . ASP A 1 109 ? 17.328 5.227 -5.262 1 98.25 109 ASP A O 1
ATOM 801 N N . ARG A 1 110 ? 16.234 5.012 -3.398 1 98.44 110 ARG A N 1
ATOM 802 C CA . ARG A 1 110 ? 16.078 3.568 -3.551 1 98.44 110 ARG A CA 1
ATOM 803 C C . ARG A 1 110 ? 15.273 3.234 -4.801 1 98.44 110 ARG A C 1
ATOM 805 O O . ARG A 1 110 ? 15.656 2.357 -5.578 1 98.44 110 ARG A O 1
ATOM 812 N N . LEU A 1 111 ? 14.164 3.918 -4.973 1 98.75 111 LEU A N 1
ATOM 813 C CA . LEU A 1 111 ? 13.297 3.723 -6.133 1 98.75 111 LEU A CA 1
ATOM 814 C C . LEU A 1 111 ? 14.086 3.875 -7.43 1 98.75 111 LEU A C 1
ATOM 816 O O . LEU A 1 111 ? 14.031 3.002 -8.297 1 98.75 111 LEU A O 1
ATOM 820 N N . ASN A 1 112 ? 14.797 4.918 -7.496 1 98.5 112 ASN A N 1
ATOM 821 C CA . ASN A 1 112 ? 15.547 5.207 -8.711 1 98.5 112 ASN A CA 1
ATOM 822 C C . ASN A 1 112 ? 16.656 4.188 -8.938 1 98.5 112 ASN A C 1
ATOM 824 O O . ASN A 1 112 ? 16.891 3.762 -10.07 1 98.5 112 ASN A O 1
ATOM 828 N N . THR A 1 113 ? 17.359 3.799 -7.875 1 98.38 113 THR A N 1
ATOM 829 C CA . THR A 1 113 ? 18.422 2.803 -7.969 1 98.38 113 THR A CA 1
ATOM 830 C C . THR A 1 113 ? 17.875 1.458 -8.422 1 98.38 113 THR A C 1
ATOM 832 O O . THR A 1 113 ? 18.422 0.826 -9.328 1 98.38 113 THR A O 1
ATOM 835 N N . THR A 1 114 ? 16.812 1.043 -7.793 1 98.62 114 THR A N 1
ATOM 836 C CA . THR A 1 114 ? 16.188 -0.229 -8.148 1 98.62 114 THR A CA 1
ATOM 837 C C . THR A 1 114 ? 15.656 -0.191 -9.57 1 98.62 114 THR A C 1
ATOM 839 O O . THR A 1 114 ? 15.773 -1.167 -10.312 1 98.62 114 THR A O 1
ATOM 842 N N . TYR A 1 115 ? 15.023 0.914 -9.961 1 98.62 115 TYR A N 1
ATOM 843 C CA . TYR A 1 115 ? 14.484 1.057 -11.312 1 98.62 115 TYR A CA 1
ATOM 844 C C . TYR A 1 115 ? 15.594 0.91 -12.352 1 98.62 115 TYR A C 1
ATOM 846 O O . TYR A 1 115 ? 15.414 0.22 -13.359 1 98.62 115 TYR A O 1
ATOM 854 N N . ALA A 1 116 ? 16.688 1.575 -12.125 1 98.44 116 ALA A N 1
ATOM 855 C CA . ALA A 1 116 ? 17.828 1.464 -13.047 1 98.44 116 ALA A CA 1
ATOM 856 C C . ALA A 1 116 ? 18.281 0.014 -13.18 1 98.44 116 ALA A C 1
ATOM 858 O O . ALA A 1 116 ? 18.531 -0.463 -14.289 1 98.44 116 ALA A O 1
ATOM 859 N N . ALA A 1 117 ? 18.438 -0.714 -12.102 1 98.12 117 ALA A N 1
ATOM 860 C CA . ALA A 1 117 ? 18.844 -2.117 -12.117 1 98.12 117 ALA A CA 1
ATOM 861 C C . ALA A 1 117 ? 17.812 -2.977 -12.852 1 98.12 117 ALA A C 1
ATOM 863 O O . ALA A 1 117 ? 18.188 -3.875 -13.609 1 98.12 117 ALA A O 1
ATOM 864 N N . LEU A 1 118 ? 16.562 -2.688 -12.539 1 97.44 118 LEU A N 1
ATOM 865 C CA . LEU A 1 118 ? 15.477 -3.406 -13.188 1 97.44 118 LEU A CA 1
ATOM 866 C C . LEU A 1 118 ? 15.531 -3.232 -14.703 1 97.44 118 LEU A C 1
ATOM 868 O O . LEU A 1 118 ? 15.43 -4.207 -15.445 1 97.44 118 LEU A O 1
ATOM 872 N N . MET A 1 119 ? 15.758 -1.993 -15.172 1 97.12 119 MET A N 1
ATOM 873 C CA . MET A 1 119 ? 15.812 -1.676 -16.594 1 97.12 119 MET A CA 1
ATOM 874 C C . MET A 1 119 ? 17.016 -2.34 -17.25 1 97.12 119 MET A C 1
ATOM 876 O O . MET A 1 119 ? 16.953 -2.746 -18.422 1 97.12 119 MET A O 1
ATOM 880 N N . ALA A 1 120 ? 18.062 -2.498 -16.547 1 97.12 120 ALA A N 1
ATOM 881 C CA . ALA A 1 120 ? 19.266 -3.127 -17.062 1 97.12 120 ALA A CA 1
ATOM 882 C C . ALA A 1 120 ? 19.078 -4.629 -17.25 1 97.12 120 ALA A C 1
ATOM 884 O O . ALA A 1 120 ? 19.641 -5.234 -18.156 1 97.12 120 ALA A O 1
ATOM 885 N N . LYS A 1 121 ? 18.266 -5.23 -16.438 1 95.88 121 LYS A N 1
ATOM 886 C CA . LYS A 1 121 ? 18.125 -6.684 -16.422 1 95.88 121 LYS A CA 1
ATOM 887 C C . LYS A 1 121 ? 16.938 -7.137 -17.266 1 95.88 121 LYS A C 1
ATOM 889 O O . LYS A 1 121 ? 16.922 -8.266 -17.766 1 95.88 121 LYS A O 1
ATOM 894 N N . ALA A 1 122 ? 16 -6.32 -17.406 1 94.62 122 ALA A N 1
ATOM 895 C CA . ALA A 1 122 ? 14.727 -6.691 -18.016 1 94.62 122 ALA A CA 1
ATOM 896 C C . ALA A 1 122 ? 14.883 -6.902 -19.516 1 94.62 122 ALA A C 1
ATOM 898 O O . ALA A 1 122 ? 15.688 -6.227 -20.172 1 94.62 122 ALA A O 1
ATOM 899 N N . MET A 1 123 ? 14.117 -7.852 -20.078 1 91.5 123 MET A N 1
ATOM 900 C CA . MET A 1 123 ? 14.008 -8.023 -21.516 1 91.5 123 MET A CA 1
ATOM 901 C C . MET A 1 123 ? 13.273 -6.852 -22.156 1 91.5 123 MET A C 1
ATOM 903 O O . MET A 1 123 ? 12.555 -6.117 -21.469 1 91.5 123 MET A O 1
ATOM 907 N N . PRO A 1 124 ? 13.391 -6.664 -23.438 1 90.06 124 PRO A N 1
ATOM 908 C CA . PRO A 1 124 ? 12.867 -5.461 -24.094 1 90.06 124 PRO A CA 1
ATOM 909 C C . PRO A 1 124 ? 11.375 -5.25 -23.844 1 90.06 124 PRO A C 1
ATOM 911 O O . PRO A 1 124 ? 10.953 -4.137 -23.516 1 90.06 124 PRO A O 1
ATOM 914 N N . LYS A 1 125 ? 10.57 -6.297 -23.938 1 87.38 125 LYS A N 1
ATOM 915 C CA . LYS A 1 125 ? 9.133 -6.137 -23.719 1 87.38 125 LYS A CA 1
ATOM 916 C C . LYS A 1 125 ? 8.844 -5.715 -22.281 1 87.38 125 LYS A C 1
ATOM 918 O O . LYS A 1 125 ? 8.023 -4.824 -22.031 1 87.38 125 LYS A O 1
ATOM 923 N N . ALA A 1 126 ? 9.484 -6.371 -21.391 1 91.44 126 ALA A N 1
ATOM 924 C CA . ALA A 1 126 ? 9.305 -6.004 -19.984 1 91.44 126 ALA A CA 1
ATOM 925 C C . ALA A 1 126 ? 9.812 -4.59 -19.719 1 91.44 126 ALA A C 1
ATOM 927 O O . ALA A 1 126 ? 9.211 -3.846 -18.938 1 91.44 126 ALA A O 1
ATOM 928 N N . ARG A 1 127 ? 10.844 -4.156 -20.391 1 95.56 127 ARG A N 1
ATOM 929 C CA . ARG A 1 127 ? 11.406 -2.82 -20.219 1 95.56 127 ARG A CA 1
ATOM 930 C C . ARG A 1 127 ? 10.391 -1.747 -20.594 1 95.56 127 ARG A C 1
ATOM 932 O O . ARG A 1 127 ? 10.227 -0.759 -19.891 1 95.56 127 ARG A O 1
ATOM 939 N N . ASP A 1 128 ? 9.758 -1.942 -21.734 1 96.5 128 ASP A N 1
ATOM 940 C CA . ASP A 1 128 ? 8.742 -0.996 -22.172 1 96.5 128 ASP A CA 1
ATOM 941 C C . ASP A 1 128 ? 7.59 -0.928 -21.172 1 96.5 128 ASP A C 1
ATOM 943 O O . ASP A 1 128 ? 7.059 0.151 -20.891 1 96.5 128 ASP A O 1
ATOM 947 N N . GLY A 1 129 ? 7.211 -2.078 -20.656 1 97.06 129 GLY A N 1
ATOM 948 C CA . GLY A 1 129 ? 6.168 -2.127 -19.656 1 97.06 129 GLY A CA 1
ATOM 949 C C . GLY A 1 129 ? 6.527 -1.362 -18.391 1 97.06 129 GLY A C 1
ATOM 950 O O . GLY A 1 129 ? 5.719 -0.587 -17.875 1 97.06 129 GLY A O 1
ATOM 951 N N . TYR A 1 130 ? 7.75 -1.558 -17.891 1 98.06 130 TYR A N 1
ATOM 952 C CA . TYR A 1 130 ? 8.188 -0.877 -16.688 1 98.06 130 TYR A CA 1
ATOM 953 C C . TYR A 1 130 ? 8.273 0.628 -16.906 1 98.06 130 TYR A C 1
ATOM 955 O O . TYR A 1 130 ? 7.977 1.411 -15.992 1 98.06 130 TYR A O 1
ATOM 963 N N . ARG A 1 131 ? 8.664 1.086 -18.094 1 98.31 131 ARG A N 1
ATOM 964 C CA . ARG A 1 131 ? 8.695 2.512 -18.406 1 98.31 131 ARG A CA 1
ATOM 965 C C . ARG A 1 131 ? 7.293 3.111 -18.328 1 98.31 131 ARG A C 1
ATOM 967 O O . ARG A 1 131 ? 7.09 4.164 -17.734 1 98.31 131 ARG A O 1
ATOM 974 N N . LYS A 1 132 ? 6.371 2.438 -18.969 1 98.44 132 LYS A N 1
ATOM 975 C CA . LYS A 1 132 ? 4.984 2.898 -18.969 1 98.44 132 LYS A CA 1
ATOM 976 C C . LYS A 1 132 ? 4.426 2.922 -17.547 1 98.44 132 LYS A C 1
ATOM 978 O O . LYS A 1 132 ? 3.744 3.873 -17.156 1 98.44 132 LYS A O 1
ATOM 983 N N . MET A 1 133 ? 4.734 1.89 -16.797 1 98.62 133 MET A N 1
ATOM 984 C CA . MET A 1 133 ? 4.289 1.797 -15.398 1 98.62 133 MET A CA 1
ATOM 985 C C . MET A 1 133 ? 4.816 2.973 -14.586 1 98.62 133 MET A C 1
ATOM 987 O O . MET A 1 133 ? 4.062 3.615 -13.852 1 98.62 133 MET A O 1
ATOM 991 N N . GLN A 1 134 ? 6.078 3.277 -14.727 1 98.81 134 GLN A N 1
ATOM 992 C CA . GLN A 1 134 ? 6.699 4.32 -13.914 1 98.81 134 GLN A CA 1
ATOM 993 C C . GLN A 1 134 ? 6.164 5.699 -14.297 1 98.81 134 GLN A C 1
ATOM 995 O O . GLN A 1 134 ? 5.934 6.539 -13.422 1 98.81 134 GLN A O 1
ATOM 1000 N N . ARG A 1 135 ? 5.973 5.93 -15.562 1 98.81 135 ARG A N 1
ATOM 1001 C CA . ARG A 1 135 ? 5.41 7.199 -16.016 1 98.81 135 ARG A CA 1
ATOM 1002 C C . ARG A 1 135 ? 3.992 7.387 -15.492 1 98.81 135 ARG A C 1
ATOM 1004 O O . ARG A 1 135 ? 3.639 8.469 -15.023 1 98.81 135 ARG A O 1
ATOM 1011 N N . ALA A 1 136 ? 3.223 6.371 -15.586 1 98.88 136 ALA A N 1
ATOM 1012 C CA . ALA A 1 136 ? 1.855 6.434 -15.078 1 98.88 136 ALA A CA 1
ATOM 1013 C C . ALA A 1 136 ? 1.843 6.613 -13.562 1 98.88 136 ALA A C 1
ATOM 1015 O O . ALA A 1 136 ? 0.974 7.305 -13.016 1 98.88 136 ALA A O 1
ATOM 1016 N N . TRP A 1 137 ? 2.814 5.965 -12.859 1 98.88 137 TRP A N 1
ATOM 1017 C CA . TRP A 1 137 ? 2.914 6.102 -11.414 1 98.88 137 TRP A CA 1
ATOM 1018 C C . TRP A 1 137 ? 3.188 7.551 -11.023 1 98.88 137 TRP A C 1
ATOM 1020 O O . TRP A 1 137 ? 2.586 8.07 -10.078 1 98.88 137 TRP A O 1
ATOM 1030 N N . ILE A 1 138 ? 4.074 8.203 -11.742 1 98.88 138 ILE A N 1
ATOM 1031 C CA . ILE A 1 138 ? 4.43 9.586 -11.438 1 98.88 138 ILE A CA 1
ATOM 1032 C C . ILE A 1 138 ? 3.197 10.477 -11.57 1 98.88 138 ILE A C 1
ATOM 1034 O O . ILE A 1 138 ? 2.92 11.297 -10.695 1 98.88 138 ILE A O 1
ATOM 1038 N N . ALA A 1 139 ? 2.463 10.297 -12.656 1 98.88 139 ALA A N 1
ATOM 1039 C CA . ALA A 1 139 ? 1.239 11.062 -12.867 1 98.88 139 ALA A CA 1
ATOM 1040 C C . ALA A 1 139 ? 0.226 10.805 -11.758 1 98.88 139 ALA A C 1
ATOM 1042 O O . ALA A 1 139 ? -0.419 11.727 -11.266 1 98.88 139 ALA A O 1
ATOM 1043 N N . TYR A 1 140 ? 0.118 9.594 -11.32 1 98.94 140 TYR A N 1
ATOM 1044 C CA . TYR A 1 140 ? -0.821 9.211 -10.266 1 98.94 140 TYR A CA 1
ATOM 1045 C C . TYR A 1 140 ? -0.4 9.797 -8.922 1 98.94 140 TYR A C 1
ATOM 1047 O O . TYR A 1 140 ? -1.222 10.359 -8.203 1 98.94 140 TYR A O 1
ATOM 1055 N N . ARG A 1 141 ? 0.877 9.609 -8.578 1 98.88 141 ARG A N 1
ATOM 1056 C CA . ARG A 1 141 ? 1.383 10.148 -7.316 1 98.88 141 ARG A CA 1
ATOM 1057 C C . ARG A 1 141 ? 1.095 11.648 -7.207 1 98.88 141 ARG A C 1
ATOM 1059 O O . ARG A 1 141 ? 0.568 12.109 -6.195 1 98.88 141 ARG A O 1
ATOM 1066 N N . ASP A 1 142 ? 1.442 12.375 -8.312 1 98.62 142 ASP A N 1
ATOM 1067 C CA . ASP A 1 142 ? 1.259 13.82 -8.305 1 98.62 142 ASP A CA 1
ATOM 1068 C C . ASP A 1 142 ? -0.218 14.188 -8.164 1 98.62 142 ASP A C 1
ATOM 1070 O O . ASP A 1 142 ? -0.576 15.062 -7.383 1 98.62 142 ASP A O 1
ATOM 1074 N N . ALA A 1 143 ? -1.064 13.484 -8.898 1 98.69 143 ALA A N 1
ATOM 1075 C CA . ALA A 1 143 ? -2.496 13.773 -8.844 1 98.69 143 ALA A CA 1
ATOM 1076 C C . ALA A 1 143 ? -3.08 13.406 -7.484 1 98.69 143 ALA A C 1
ATOM 1078 O O . ALA A 1 143 ? -3.9 14.148 -6.934 1 98.69 143 ALA A O 1
ATOM 1079 N N . ARG A 1 144 ? -2.668 12.242 -6.918 1 98.69 144 ARG A N 1
ATOM 1080 C CA . ARG A 1 144 ? -3.158 11.805 -5.617 1 98.69 144 ARG A CA 1
ATOM 1081 C C . ARG A 1 144 ? -2.816 12.82 -4.531 1 98.69 144 ARG A C 1
ATOM 1083 O O . ARG A 1 144 ? -3.693 13.25 -3.779 1 98.69 144 ARG A O 1
ATOM 1090 N N . CYS A 1 145 ? -1.594 13.18 -4.484 1 98.5 145 CYS A N 1
ATOM 1091 C CA . CYS A 1 145 ? -1.154 14.023 -3.379 1 98.5 145 CYS A CA 1
ATOM 1092 C C . CYS A 1 145 ? -1.731 15.43 -3.504 1 98.5 145 CYS A C 1
ATOM 1094 O O . CYS A 1 145 ? -2.061 16.062 -2.5 1 98.5 145 CYS A O 1
ATOM 1096 N N . ALA A 1 146 ? -1.868 15.914 -4.746 1 97.31 146 ALA A N 1
ATOM 1097 C CA . ALA A 1 146 ? -2.533 17.188 -4.957 1 97.31 146 ALA A CA 1
ATOM 1098 C C . ALA A 1 146 ? -3.992 17.141 -4.516 1 97.31 146 ALA A C 1
ATOM 1100 O O . ALA A 1 146 ? -4.488 18.062 -3.869 1 97.31 146 ALA A O 1
ATOM 1101 N N . ALA A 1 147 ? -4.68 16.078 -4.832 1 97.12 147 ALA A N 1
ATOM 1102 C CA . ALA A 1 147 ? -6.082 15.922 -4.449 1 97.12 147 ALA A CA 1
ATOM 1103 C C . ALA A 1 147 ? -6.23 15.859 -2.932 1 97.12 147 ALA A C 1
ATOM 1105 O O . ALA A 1 147 ? -7.07 16.562 -2.357 1 97.12 147 ALA A O 1
ATOM 1106 N N . GLU A 1 148 ? -5.426 15.047 -2.283 1 96.38 148 GLU A N 1
ATOM 1107 C CA . GLU A 1 148 ? -5.492 14.906 -0.831 1 96.38 148 GLU A CA 1
ATOM 1108 C C . GLU A 1 148 ? -5.25 16.25 -0.138 1 96.38 148 GLU A C 1
ATOM 1110 O O . GLU A 1 148 ? -5.953 16.594 0.813 1 96.38 148 GLU A O 1
ATOM 1115 N N . ALA A 1 149 ? -4.293 16.984 -0.614 1 94.94 149 ALA A N 1
ATOM 1116 C CA . ALA A 1 149 ? -3.951 18.266 -0 1 94.94 149 ALA A CA 1
ATOM 1117 C C . ALA A 1 149 ? -5.043 19.297 -0.245 1 94.94 149 ALA A C 1
ATOM 1119 O O . ALA A 1 149 ? -5.277 20.172 0.591 1 94.94 149 ALA A O 1
ATOM 1120 N N . SER A 1 150 ? -5.691 19.203 -1.394 1 91.5 150 SER A N 1
ATOM 1121 C CA . SER A 1 150 ? -6.676 20.219 -1.781 1 91.5 150 SER A CA 1
ATOM 1122 C C . SER A 1 150 ? -7.898 20.172 -0.873 1 91.5 150 SER A C 1
ATOM 1124 O O . SER A 1 150 ? -8.656 21.141 -0.795 1 91.5 150 SER A O 1
ATOM 1126 N N . ALA A 1 151 ? -8.07 19.062 -0.18 1 87.44 151 ALA A N 1
ATOM 1127 C CA . ALA A 1 151 ? -9.211 18.922 0.726 1 87.44 151 ALA A CA 1
ATOM 1128 C C . ALA A 1 151 ? -9.008 19.766 1.984 1 87.44 151 ALA A C 1
ATOM 1130 O O . ALA A 1 151 ? -9.969 20.062 2.701 1 87.44 151 ALA A O 1
ATOM 1131 N N . GLU A 1 152 ? -7.766 20.094 2.326 1 88.44 152 GLU A N 1
ATOM 1132 C CA . GLU A 1 152 ? -7.426 21 3.416 1 88.44 152 GLU A CA 1
ATOM 1133 C C . GLU A 1 152 ? -7.262 22.422 2.908 1 88.44 152 GLU A C 1
ATOM 1135 O O . GLU A 1 152 ? -6.305 22.734 2.193 1 88.44 152 GLU A O 1
ATOM 1140 N N . THR A 1 153 ? -8.164 23.344 3.354 1 86.94 153 THR A N 1
ATOM 1141 C CA . THR A 1 153 ? -8.18 24.672 2.75 1 86.94 153 THR A CA 1
ATOM 1142 C C . THR A 1 153 ? -7.836 25.734 3.787 1 86.94 153 THR A C 1
ATOM 1144 O O . THR A 1 153 ? -7.719 26.906 3.453 1 86.94 153 THR A O 1
ATOM 1147 N N . VAL A 1 154 ? -7.617 25.406 4.996 1 88.94 154 VAL A N 1
ATOM 1148 C CA . VAL A 1 154 ? -7.516 26.406 6.051 1 88.94 154 VAL A CA 1
ATOM 1149 C C . VAL A 1 154 ? -6.09 26.438 6.598 1 88.94 154 VAL A C 1
ATOM 1151 O O . VAL A 1 154 ? -5.457 27.484 6.637 1 88.94 154 VAL A O 1
ATOM 1154 N N . ASN A 1 155 ? -5.52 25.312 6.953 1 91.38 155 ASN A N 1
ATOM 1155 C CA . ASN A 1 155 ? -4.242 25.203 7.645 1 91.38 155 ASN A CA 1
ATOM 1156 C C . ASN A 1 155 ? -3.121 24.797 6.691 1 91.38 155 ASN A C 1
ATOM 1158 O O . ASN A 1 155 ? -3.031 23.641 6.285 1 91.38 155 ASN A O 1
ATOM 1162 N N . THR A 1 156 ? -2.299 25.75 6.426 1 91 156 THR A N 1
ATOM 1163 C CA . THR A 1 156 ? -1.229 25.531 5.457 1 91 156 THR A CA 1
ATOM 1164 C C . THR A 1 156 ? -0.243 24.484 5.961 1 91 156 THR A C 1
ATOM 1166 O O . THR A 1 156 ? 0.27 23.672 5.18 1 91 156 THR A O 1
ATOM 1169 N N . ASP A 1 157 ? 0.064 24.5 7.23 1 90.25 157 ASP A N 1
ATOM 1170 C CA . ASP A 1 157 ? 0.959 23.5 7.793 1 90.25 157 ASP A CA 1
ATOM 1171 C C . ASP A 1 157 ? 0.371 22.094 7.648 1 90.25 157 ASP A C 1
ATOM 1173 O O . ASP A 1 157 ? 1.089 21.141 7.328 1 90.25 157 ASP A O 1
ATOM 1177 N N . ARG A 1 158 ? -0.869 22.031 7.852 1 92.5 158 ARG A N 1
ATOM 1178 C CA . ARG A 1 158 ? -1.54 20.75 7.688 1 92.5 158 ARG A CA 1
ATOM 1179 C C . ARG A 1 158 ? -1.544 20.312 6.223 1 92.5 158 ARG A C 1
ATOM 1181 O O . ARG A 1 158 ? -1.374 19.141 5.918 1 92.5 158 ARG A O 1
ATOM 1188 N N . GLN A 1 159 ? -1.711 21.25 5.348 1 93.88 159 GLN A N 1
ATOM 1189 C CA . GLN A 1 159 ? -1.646 20.953 3.922 1 93.88 159 GLN A CA 1
ATOM 1190 C C . GLN A 1 159 ? -0.281 20.391 3.541 1 93.88 159 GLN A C 1
ATOM 1192 O O . GLN A 1 159 ? -0.196 19.406 2.791 1 93.88 159 GLN A O 1
ATOM 1197 N N . SER A 1 160 ? 0.753 21.031 4.078 1 94.62 160 SER A N 1
ATOM 1198 C CA . SER A 1 160 ? 2.113 20.562 3.814 1 94.62 160 SER A CA 1
ATOM 1199 C C . SER A 1 160 ? 2.338 19.156 4.363 1 94.62 160 SER A C 1
ATOM 1201 O O . SER A 1 160 ? 2.975 18.328 3.715 1 94.62 160 SER A O 1
ATOM 1203 N N . ASN A 1 161 ? 1.812 18.953 5.52 1 95.56 161 ASN A N 1
ATOM 1204 C CA . ASN A 1 161 ? 1.939 17.641 6.125 1 95.56 161 ASN A CA 1
ATOM 1205 C C . ASN A 1 161 ? 1.232 16.562 5.293 1 95.56 161 ASN A C 1
ATOM 1207 O O . ASN A 1 161 ? 1.759 15.469 5.105 1 95.56 161 ASN A O 1
ATOM 1211 N N . ILE A 1 162 ? 0.071 16.891 4.734 1 96.19 162 ILE A N 1
ATOM 1212 C CA . ILE A 1 162 ? -0.679 15.953 3.898 1 96.19 162 ILE A CA 1
ATOM 1213 C C . ILE A 1 162 ? 0.113 15.641 2.631 1 96.19 162 ILE A C 1
ATOM 1215 O O . ILE A 1 162 ? 0.24 14.477 2.238 1 96.19 162 ILE A O 1
ATOM 1219 N N . MET A 1 163 ? 0.697 16.672 2.059 1 96.94 163 MET A N 1
ATOM 1220 C CA . MET A 1 163 ? 1.465 16.531 0.827 1 96.94 163 MET A CA 1
ATOM 1221 C C . MET A 1 163 ? 2.662 15.609 1.043 1 96.94 163 MET A C 1
ATOM 1223 O O . MET A 1 163 ? 2.869 14.656 0.281 1 96.94 163 MET A O 1
ATOM 1227 N N . VAL A 1 164 ? 3.391 15.852 2.096 1 97.56 164 VAL A N 1
ATOM 1228 C CA . VAL A 1 164 ? 4.629 15.094 2.279 1 97.56 164 VAL A CA 1
ATOM 1229 C C . VAL A 1 164 ? 4.309 13.68 2.744 1 97.56 164 VAL A C 1
ATOM 1231 O O . VAL A 1 164 ? 4.996 12.727 2.375 1 97.56 164 VAL A O 1
ATOM 1234 N N . SER A 1 165 ? 3.309 13.492 3.564 1 97.56 165 SER A N 1
ATOM 1235 C CA . SER A 1 165 ? 2.902 12.156 3.996 1 97.56 165 SER A CA 1
ATOM 1236 C C . SER A 1 165 ? 2.441 11.312 2.814 1 97.56 165 SER A C 1
ATOM 1238 O O . SER A 1 165 ? 2.762 10.125 2.732 1 97.56 165 SER A O 1
ATOM 1240 N N . CYS A 1 166 ? 1.716 11.953 1.934 1 98.38 166 CYS A N 1
ATOM 1241 C CA . CYS A 1 166 ? 1.267 11.281 0.721 1 98.38 166 CYS A CA 1
ATOM 1242 C C . CYS A 1 166 ? 2.451 10.883 -0.154 1 98.38 166 CYS A C 1
ATOM 1244 O O . CYS A 1 166 ? 2.518 9.758 -0.641 1 98.38 166 CYS A O 1
ATOM 1246 N N . ALA A 1 167 ? 3.361 11.828 -0.365 1 98.62 167 ALA A N 1
ATOM 1247 C CA . ALA A 1 167 ? 4.547 11.547 -1.172 1 98.62 167 ALA A CA 1
ATOM 1248 C C . ALA A 1 167 ? 5.355 10.406 -0.574 1 98.62 167 ALA A C 1
ATOM 1250 O O . ALA A 1 167 ? 5.855 9.539 -1.302 1 98.62 167 ALA A O 1
ATOM 1251 N N . LEU A 1 168 ? 5.453 10.43 0.723 1 98.69 168 LEU A N 1
ATOM 1252 C CA . LEU A 1 168 ? 6.199 9.391 1.415 1 98.69 168 LEU A CA 1
ATOM 1253 C C . LEU A 1 168 ? 5.555 8.023 1.202 1 98.69 168 LEU A C 1
ATOM 1255 O O . LEU A 1 168 ? 6.227 7.07 0.799 1 98.69 168 LEU A O 1
ATOM 1259 N N . ASP A 1 169 ? 4.301 7.961 1.428 1 98.5 169 ASP A N 1
ATOM 1260 C CA . ASP A 1 169 ? 3.576 6.703 1.274 1 98.5 169 ASP A CA 1
ATOM 1261 C C . ASP A 1 169 ? 3.672 6.188 -0.16 1 98.5 169 ASP A C 1
ATOM 1263 O O . ASP A 1 169 ? 4.031 5.031 -0.386 1 98.5 169 ASP A O 1
ATOM 1267 N N . ALA A 1 170 ? 3.383 7.039 -1.146 1 98.81 170 ALA A N 1
ATOM 1268 C CA . ALA A 1 170 ? 3.373 6.66 -2.557 1 98.81 170 ALA A CA 1
ATOM 1269 C C . ALA A 1 170 ? 4.762 6.227 -3.02 1 98.81 170 ALA A C 1
ATOM 1271 O O . ALA A 1 170 ? 4.906 5.219 -3.713 1 98.81 170 ALA A O 1
ATOM 1272 N N . THR A 1 171 ? 5.762 6.957 -2.623 1 98.88 171 THR A N 1
ATOM 1273 C CA . THR A 1 171 ? 7.121 6.672 -3.064 1 98.88 171 THR A CA 1
ATOM 1274 C C . THR A 1 171 ? 7.629 5.371 -2.445 1 98.88 171 THR A C 1
ATOM 1276 O O . THR A 1 171 ? 8.203 4.527 -3.139 1 98.88 171 THR A O 1
ATOM 1279 N N . ALA A 1 172 ? 7.418 5.227 -1.164 1 98.81 172 ALA A N 1
ATOM 1280 C CA . ALA A 1 172 ? 7.879 4.023 -0.482 1 98.81 172 ALA A CA 1
ATOM 1281 C C . ALA A 1 172 ? 7.223 2.775 -1.065 1 98.81 172 ALA A C 1
ATOM 1283 O O . ALA A 1 172 ? 7.898 1.778 -1.334 1 98.81 172 ALA A O 1
ATOM 1284 N N . ARG A 1 173 ? 5.98 2.832 -1.314 1 98.5 173 ARG A N 1
ATOM 1285 C CA . ARG A 1 173 ? 5.262 1.671 -1.827 1 98.5 173 ARG A CA 1
ATOM 1286 C C . ARG A 1 173 ? 5.691 1.345 -3.252 1 98.5 173 ARG A C 1
ATOM 1288 O O . ARG A 1 173 ? 5.848 0.174 -3.607 1 98.5 173 ARG A O 1
ATOM 1295 N N . GLN A 1 174 ? 5.906 2.377 -4.023 1 98.88 174 GLN A N 1
ATOM 1296 C CA . GLN A 1 174 ? 6.395 2.135 -5.379 1 98.88 174 GLN A CA 1
ATOM 1297 C C . GLN A 1 174 ? 7.793 1.527 -5.359 1 98.88 174 GLN A C 1
ATOM 1299 O O . GLN A 1 174 ? 8.102 0.633 -6.152 1 98.88 174 GLN A O 1
ATOM 1304 N N . ALA A 1 175 ? 8.656 2.029 -4.465 1 98.81 175 ALA A N 1
ATOM 1305 C CA . ALA A 1 175 ? 9.992 1.453 -4.324 1 98.81 175 ALA A CA 1
ATOM 1306 C C . ALA A 1 175 ? 9.914 -0.03 -3.973 1 98.81 175 ALA A C 1
ATOM 1308 O O . ALA A 1 175 ? 10.664 -0.844 -4.523 1 98.81 175 ALA A O 1
ATOM 1309 N N . LEU A 1 176 ? 9.031 -0.383 -3.145 1 98.19 176 LEU A N 1
ATOM 1310 C CA . LEU A 1 176 ? 8.898 -1.765 -2.699 1 98.19 176 LEU A CA 1
ATOM 1311 C C . LEU A 1 176 ? 8.359 -2.646 -3.82 1 98.19 176 LEU A C 1
ATOM 1313 O O . LEU A 1 176 ? 8.742 -3.811 -3.941 1 98.19 176 LEU A O 1
ATOM 1317 N N . ILE A 1 177 ? 7.457 -2.1 -4.641 1 98.31 177 ILE A N 1
ATOM 1318 C CA . ILE A 1 177 ? 6.965 -2.83 -5.805 1 98.31 177 ILE A CA 1
ATOM 1319 C C . ILE A 1 177 ? 8.117 -3.115 -6.762 1 98.31 177 ILE A C 1
ATOM 1321 O O . ILE A 1 177 ? 8.273 -4.238 -7.242 1 98.31 177 ILE A O 1
ATOM 1325 N N . LEU A 1 178 ? 8.938 -2.098 -6.996 1 98.5 178 LEU A N 1
ATOM 1326 C CA . LEU A 1 178 ? 10.078 -2.279 -7.891 1 98.5 178 LEU A CA 1
ATOM 1327 C C . LEU A 1 178 ? 11.078 -3.262 -7.297 1 98.5 178 LEU A C 1
ATOM 1329 O O . LEU A 1 178 ? 11.688 -4.051 -8.023 1 98.5 178 LEU A O 1
ATOM 1333 N N . ASP A 1 179 ? 11.289 -3.201 -5.977 1 97.5 179 ASP A N 1
ATOM 1334 C CA . ASP A 1 179 ? 12.156 -4.176 -5.32 1 97.5 179 ASP A CA 1
ATOM 1335 C C . ASP A 1 179 ? 11.695 -5.602 -5.598 1 97.5 179 ASP A C 1
ATOM 1337 O O . ASP A 1 179 ? 12.508 -6.484 -5.875 1 97.5 179 ASP A O 1
ATOM 1341 N N . ASP A 1 180 ? 10.43 -5.832 -5.5 1 95.5 180 ASP A N 1
ATOM 1342 C CA . ASP A 1 180 ? 9.859 -7.156 -5.742 1 95.5 180 ASP A CA 1
ATOM 1343 C C . ASP A 1 180 ? 10.062 -7.586 -7.191 1 95.5 180 ASP A C 1
ATOM 1345 O O . ASP A 1 180 ? 10.414 -8.734 -7.461 1 95.5 180 ASP A O 1
ATOM 1349 N N . GLU A 1 181 ? 9.852 -6.633 -8.117 1 95.94 181 GLU A N 1
ATOM 1350 C CA . GLU A 1 181 ? 10.062 -6.926 -9.531 1 95.94 181 GLU A CA 1
ATOM 1351 C C . GLU A 1 181 ? 11.508 -7.316 -9.812 1 95.94 181 GLU A C 1
ATOM 1353 O O . GLU A 1 181 ? 11.773 -8.281 -10.539 1 95.94 181 GLU A O 1
ATOM 1358 N N . LEU A 1 182 ? 12.406 -6.57 -9.211 1 96.38 182 LEU A N 1
ATOM 1359 C CA . LEU A 1 182 ? 13.82 -6.859 -9.422 1 96.38 182 LEU A CA 1
ATOM 1360 C C . LEU A 1 182 ? 14.188 -8.227 -8.852 1 96.38 182 LEU A C 1
ATOM 1362 O O . LEU A 1 182 ? 14.93 -8.984 -9.477 1 96.38 182 LEU A O 1
ATOM 1366 N N . SER A 1 183 ? 13.625 -8.531 -7.691 1 93.12 183 SER A N 1
ATOM 1367 C CA . SER A 1 183 ? 13.883 -9.82 -7.055 1 93.12 183 SER A CA 1
ATOM 1368 C C . SER A 1 183 ? 13.367 -10.977 -7.91 1 93.12 183 SER A C 1
ATOM 1370 O O . SER A 1 183 ? 13.984 -12.047 -7.953 1 93.12 183 SER A O 1
ATOM 1372 N N . ASP A 1 184 ? 12.305 -10.812 -8.609 1 89.5 184 ASP A N 1
ATOM 1373 C CA . ASP A 1 184 ? 11.688 -11.852 -9.43 1 89.5 184 ASP A CA 1
ATOM 1374 C C . ASP A 1 184 ? 12.469 -12.07 -10.719 1 89.5 184 ASP A C 1
ATOM 1376 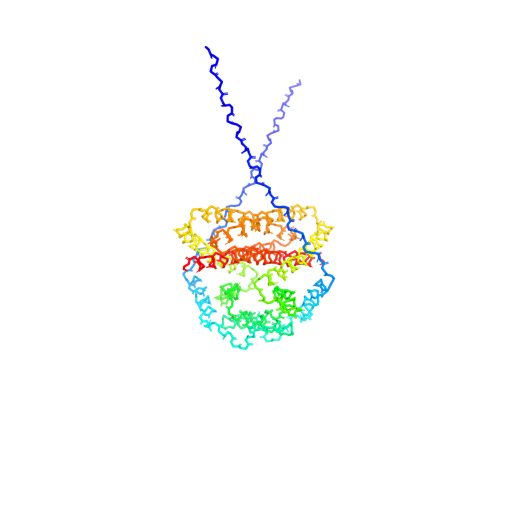O O . ASP A 1 184 ? 12.344 -13.117 -11.359 1 89.5 184 ASP A O 1
ATOM 1380 N N . LEU A 1 185 ? 13.18 -11.102 -11.172 1 86.31 185 LEU A N 1
ATOM 1381 C CA . LEU A 1 185 ? 13.984 -11.25 -12.375 1 86.31 185 LEU A CA 1
ATOM 1382 C C . LEU A 1 185 ? 15.305 -11.953 -12.055 1 86.31 185 LEU A C 1
ATOM 1384 O O . LEU A 1 185 ? 16.031 -12.367 -12.969 1 86.31 185 LEU A O 1
ATOM 1388 N N . GLN A 1 186 ? 15.75 -12.141 -10.812 1 69.81 186 GLN A N 1
ATOM 1389 C CA . GLN A 1 186 ? 17.016 -12.797 -10.484 1 69.81 186 GLN A CA 1
ATOM 1390 C C . GLN A 1 186 ? 16.875 -14.312 -10.539 1 69.81 186 GLN A C 1
ATOM 1392 O O . GLN A 1 186 ? 15.805 -14.859 -10.266 1 69.81 186 GLN A O 1
ATOM 1397 N N . MET B 1 1 ? -1.453 -11.125 -72.938 1 25.45 1 MET B N 1
ATOM 1398 C CA . MET B 1 1 ? -1.79 -10.18 -71.875 1 25.45 1 MET B CA 1
ATOM 1399 C C . MET B 1 1 ? -2.27 -10.906 -70.625 1 25.45 1 MET B C 1
ATOM 1401 O O . MET B 1 1 ? -2.117 -10.398 -69.5 1 25.45 1 MET B O 1
ATOM 1405 N N . LYS B 1 2 ? -3.059 -11.906 -70.75 1 32 2 LYS B N 1
ATOM 1406 C CA . LYS B 1 2 ? -4.027 -11.766 -69.625 1 32 2 LYS B CA 1
ATOM 1407 C C . LYS B 1 2 ? -3.42 -12.18 -68.312 1 32 2 LYS B C 1
ATOM 1409 O O . LYS B 1 2 ? -3.293 -13.375 -68 1 32 2 LYS B O 1
ATOM 1414 N N . SER B 1 3 ? -2.178 -11.797 -67.938 1 33.69 3 SER B N 1
ATOM 1415 C CA . SER B 1 3 ? -1.652 -12.383 -66.75 1 33.69 3 SER B CA 1
ATOM 1416 C C . SER B 1 3 ? -2.582 -12.117 -65.562 1 33.69 3 SER B C 1
ATOM 1418 O O . SER B 1 3 ? -3.049 -10.992 -65.375 1 33.69 3 SER B O 1
ATOM 1420 N N . VAL B 1 4 ? -3.305 -13.078 -65.062 1 39.72 4 VAL B N 1
ATOM 1421 C CA . VAL B 1 4 ? -4.172 -13.227 -63.906 1 39.72 4 VAL B CA 1
ATOM 1422 C C . VAL B 1 4 ? -3.389 -12.906 -62.625 1 39.72 4 VAL B C 1
ATOM 1424 O O . VAL B 1 4 ? -2.398 -13.57 -62.312 1 39.72 4 VAL B O 1
ATOM 1427 N N . LEU B 1 5 ? -3.203 -11.578 -62.312 1 36.31 5 LEU B N 1
ATOM 1428 C CA . LEU B 1 5 ? -2.619 -11.203 -61.031 1 36.31 5 LEU B CA 1
ATOM 1429 C C . LEU B 1 5 ? -3.418 -11.805 -59.875 1 36.31 5 LEU B C 1
ATOM 1431 O O . LEU B 1 5 ? -4.641 -11.656 -59.812 1 36.31 5 LEU B O 1
ATOM 1435 N N . MET B 1 6 ? -2.965 -12.867 -59.344 1 36.53 6 MET B N 1
ATOM 1436 C CA . MET B 1 6 ? -3.441 -13.523 -58.125 1 36.53 6 MET B CA 1
ATOM 1437 C C . MET B 1 6 ? -3.51 -12.531 -56.969 1 36.53 6 MET B C 1
ATOM 1439 O O . MET B 1 6 ? -2.516 -11.883 -56.656 1 36.53 6 MET B O 1
ATOM 1443 N N . LEU B 1 7 ? -4.656 -11.898 -56.719 1 34.91 7 LEU B N 1
ATOM 1444 C CA . LEU B 1 7 ? -4.934 -11.062 -55.562 1 34.91 7 LEU B CA 1
ATOM 1445 C C . LEU B 1 7 ? -4.758 -11.859 -54.281 1 34.91 7 LEU B C 1
ATOM 1447 O O . LEU B 1 7 ? -5.434 -12.867 -54.062 1 34.91 7 LEU B O 1
ATOM 1451 N N . ALA B 1 8 ? -3.533 -11.805 -53.688 1 40.62 8 ALA B N 1
ATOM 1452 C CA . ALA B 1 8 ? -3.34 -12.336 -52.344 1 40.62 8 ALA B CA 1
ATOM 1453 C C . ALA B 1 8 ? -4.258 -11.633 -51.344 1 40.62 8 ALA B C 1
ATOM 1455 O O . ALA B 1 8 ? -4.168 -10.422 -51.156 1 40.62 8 ALA B O 1
ATOM 1456 N N . VAL B 1 9 ? -5.465 -12.109 -51.125 1 36.34 9 VAL B N 1
ATOM 1457 C CA . VAL B 1 9 ? -6.32 -11.625 -50.031 1 36.34 9 VAL B CA 1
ATOM 1458 C C . VAL B 1 9 ? -5.602 -11.781 -48.688 1 36.34 9 VAL B C 1
ATOM 1460 O O . VAL B 1 9 ? -5.238 -12.891 -48.312 1 36.34 9 VAL B O 1
ATOM 1463 N N . CYS B 1 10 ? -4.902 -10.742 -48.219 1 35.56 10 CYS B N 1
ATOM 1464 C CA . CYS B 1 10 ? -4.406 -10.656 -46.844 1 35.56 10 CYS B CA 1
ATOM 1465 C C . CYS B 1 10 ? -5.531 -10.875 -45.844 1 35.56 10 CYS B C 1
ATOM 1467 O O . CYS B 1 10 ? -6.469 -10.078 -45.781 1 35.56 10 CYS B O 1
ATOM 1469 N N . ALA B 1 11 ? -5.844 -12.102 -45.531 1 36.31 11 ALA B N 1
ATOM 1470 C CA . ALA B 1 11 ? -6.746 -12.367 -44.406 1 36.31 11 ALA B CA 1
ATOM 1471 C C . ALA B 1 11 ? -6.293 -11.625 -43.156 1 36.31 11 ALA B C 1
ATOM 1473 O O . ALA B 1 11 ? -5.207 -11.883 -42.625 1 36.31 11 ALA B O 1
ATOM 1474 N N . LEU B 1 12 ? -6.711 -10.352 -42.938 1 34.91 12 LEU B N 1
ATOM 1475 C CA . LEU B 1 12 ? -6.602 -9.688 -41.625 1 34.91 12 LEU B CA 1
ATOM 1476 C C . LEU B 1 12 ? -7.125 -10.586 -40.531 1 34.91 12 LEU B C 1
ATOM 1478 O O . LEU B 1 12 ? -8.32 -10.891 -40.469 1 34.91 12 LEU B O 1
ATOM 1482 N N . LEU B 1 13 ? -6.293 -11.414 -39.938 1 32.72 13 LEU B N 1
ATOM 1483 C CA . LEU B 1 13 ? -6.656 -12.102 -38.719 1 32.72 13 LEU B CA 1
ATOM 1484 C C . LEU B 1 13 ? -7.102 -11.109 -37.656 1 32.72 13 LEU B C 1
ATOM 1486 O O . LEU B 1 13 ? -6.293 -10.328 -37.156 1 32.72 13 LEU B O 1
ATOM 1490 N N . LEU B 1 14 ? -8.289 -10.625 -37.656 1 34.03 14 LEU B N 1
ATOM 1491 C CA . LEU B 1 14 ? -8.805 -9.969 -36.438 1 34.03 14 LEU B CA 1
ATOM 1492 C C . LEU B 1 14 ? -8.586 -10.836 -35.219 1 34.03 14 LEU B C 1
ATOM 1494 O O . LEU B 1 14 ? -9.156 -11.93 -35.125 1 34.03 14 LEU B O 1
ATOM 1498 N N . ALA B 1 15 ? -7.434 -10.672 -34.531 1 37.72 15 ALA B N 1
ATOM 1499 C CA . ALA B 1 15 ? -7.348 -11.203 -33.188 1 37.72 15 ALA B CA 1
ATOM 1500 C C . ALA B 1 15 ? -8.609 -10.883 -32.406 1 37.72 15 ALA B C 1
ATOM 1502 O O . ALA B 1 15 ? -8.961 -9.719 -32.219 1 37.72 15 ALA B O 1
ATOM 1503 N N . ALA B 1 16 ? -9.578 -11.727 -32.344 1 34.59 16 ALA B N 1
ATOM 1504 C CA . ALA B 1 16 ? -10.695 -11.648 -31.391 1 34.59 16 ALA B CA 1
ATOM 1505 C C . ALA B 1 16 ? -10.211 -11.219 -30.016 1 34.59 16 ALA B C 1
ATOM 1507 O O . ALA B 1 16 ? -9.344 -11.867 -29.422 1 34.59 16 ALA B O 1
ATOM 1508 N N . LEU B 1 17 ? -10.117 -9.898 -29.734 1 36.09 17 LEU B N 1
ATOM 1509 C CA . LEU B 1 17 ? -10.125 -9.523 -28.328 1 36.09 17 LEU B CA 1
ATOM 1510 C C . LEU B 1 17 ? -11.016 -10.461 -27.531 1 36.09 17 LEU B C 1
ATOM 1512 O O . LEU B 1 17 ? -12.195 -10.641 -27.844 1 36.09 17 LEU B O 1
ATOM 1516 N N . SER B 1 18 ? -10.484 -11.594 -27.062 1 33.94 18 SER B N 1
ATOM 1517 C CA . SER B 1 18 ? -11.258 -12.414 -26.141 1 33.94 18 SER B CA 1
ATOM 1518 C C . SER B 1 18 ? -12.258 -11.57 -25.344 1 33.94 18 SER B C 1
ATOM 1520 O O . SER B 1 18 ? -11.969 -10.422 -25 1 33.94 18 SER B O 1
ATOM 1522 N N . PRO B 1 19 ? -13.609 -11.766 -25.438 1 37.53 19 PRO B N 1
ATOM 1523 C CA . PRO B 1 19 ? -14.539 -11.094 -24.531 1 37.53 19 PRO B CA 1
ATOM 1524 C C . PRO B 1 19 ? -13.961 -10.891 -23.125 1 37.53 19 PRO B C 1
ATOM 1526 O O . PRO B 1 19 ? -13.047 -11.609 -22.719 1 37.53 19 PRO B O 1
ATOM 1529 N N . ALA B 1 20 ? -13.984 -9.734 -22.641 1 37.72 20 ALA B N 1
ATOM 1530 C CA . ALA B 1 20 ? -13.836 -9.477 -21.219 1 37.72 20 ALA B CA 1
ATOM 1531 C C . ALA B 1 20 ? -14.375 -10.641 -20.391 1 37.72 20 ALA B C 1
ATOM 1533 O O . ALA B 1 20 ? -15.477 -11.133 -20.641 1 37.72 20 ALA B O 1
ATOM 1534 N N . THR B 1 21 ? -13.531 -11.5 -19.766 1 39.44 21 THR B N 1
ATOM 1535 C CA . THR B 1 21 ? -13.883 -12.516 -18.781 1 39.44 21 THR B CA 1
ATOM 1536 C C . THR B 1 21 ? -15.188 -12.156 -18.078 1 39.44 21 THR B C 1
ATOM 1538 O O . THR B 1 21 ? -15.547 -10.984 -17.984 1 39.44 21 THR B O 1
ATOM 1541 N N . ALA B 1 22 ? -16.234 -12.93 -18.141 1 38.56 22 ALA B N 1
ATOM 1542 C CA . ALA B 1 22 ? -17.453 -12.906 -17.344 1 38.56 22 ALA B CA 1
ATOM 1543 C C . ALA B 1 22 ? -17.172 -12.305 -15.961 1 38.56 22 ALA B C 1
ATOM 1545 O O . ALA B 1 22 ? -16.344 -12.812 -15.211 1 38.56 22 ALA B O 1
ATOM 1546 N N . GLY B 1 23 ? -17.156 -11.039 -15.711 1 48.75 23 GLY B N 1
ATOM 1547 C CA . GLY B 1 23 ? -17.062 -10.375 -14.422 1 48.75 23 GLY B CA 1
ATOM 1548 C C . GLY B 1 23 ? -17.594 -11.219 -13.281 1 48.75 23 GLY B C 1
ATOM 1549 O O . GLY B 1 23 ? -18.75 -11.648 -13.305 1 48.75 23 GLY B O 1
ATOM 1550 N N . GLU B 1 24 ? -16.828 -12.062 -12.727 1 57.72 24 GLU B N 1
ATOM 1551 C CA . GLU B 1 24 ? -17.328 -12.828 -11.594 1 57.72 24 GLU B CA 1
ATOM 1552 C C . GLU B 1 24 ? -18.297 -12.008 -10.75 1 57.72 24 GLU B C 1
ATOM 1554 O O . GLU B 1 24 ? -18.047 -10.844 -10.453 1 57.72 24 GLU B O 1
ATOM 1559 N N . LYS B 1 25 ? -19.578 -12.477 -10.719 1 69.69 25 LYS B N 1
ATOM 1560 C CA . LYS B 1 25 ? -20.703 -11.852 -10.031 1 69.69 25 LYS B CA 1
ATOM 1561 C C . LYS B 1 25 ? -20.344 -11.5 -8.594 1 69.69 25 LYS B C 1
ATOM 1563 O O . LYS B 1 25 ? -19.781 -12.328 -7.871 1 69.69 25 LYS B O 1
ATOM 1568 N N . LEU B 1 26 ? -20.344 -10.258 -8.273 1 89.38 26 LEU B N 1
ATOM 1569 C CA . LEU B 1 26 ? -20.266 -9.758 -6.906 1 89.38 26 LEU B CA 1
ATOM 1570 C C . LEU B 1 26 ? -21.203 -10.531 -5.988 1 89.38 26 LEU B C 1
ATOM 1572 O O . LEU B 1 26 ? -22.422 -10.461 -6.148 1 89.38 26 LEU B O 1
ATOM 1576 N N . ARG B 1 27 ? -20.641 -11.32 -5.113 1 93.19 27 ARG B N 1
ATOM 1577 C CA . ARG B 1 27 ? -21.453 -12.094 -4.176 1 93.19 27 ARG B CA 1
ATOM 1578 C C . ARG B 1 27 ? -21.703 -11.305 -2.896 1 93.19 27 ARG B C 1
ATOM 1580 O O . ARG B 1 27 ? -20.797 -10.695 -2.342 1 93.19 27 ARG B O 1
ATOM 1587 N N . ALA B 1 28 ? -22.938 -11.414 -2.41 1 94.5 28 ALA B N 1
ATOM 1588 C CA . ALA B 1 28 ? -23.312 -10.742 -1.167 1 94.5 28 ALA B CA 1
ATOM 1589 C C . ALA B 1 28 ? -22.469 -11.25 0.001 1 94.5 28 ALA B C 1
ATOM 1591 O O . ALA B 1 28 ? -22.094 -10.477 0.892 1 94.5 28 ALA B O 1
ATOM 1592 N N . SER B 1 29 ? -22.188 -12.516 -0.02 1 93.19 29 SER B N 1
ATOM 1593 C CA . SER B 1 29 ? -21.406 -13.109 1.061 1 93.19 29 SER B CA 1
ATOM 1594 C C . SER B 1 29 ? -19.984 -12.547 1.092 1 93.19 29 SER B C 1
ATOM 1596 O O . SER B 1 29 ? -19.422 -12.344 2.166 1 93.19 29 SER B O 1
ATOM 1598 N N . ASP B 1 30 ? -19.453 -12.336 -0.093 1 95.31 30 ASP B N 1
ATOM 1599 C CA . ASP B 1 30 ? -18.125 -11.773 -0.171 1 95.31 30 ASP B CA 1
ATOM 1600 C C . ASP B 1 30 ? -18.094 -10.328 0.33 1 95.31 30 ASP B C 1
ATOM 1602 O O . ASP B 1 30 ? -17.188 -9.93 1.06 1 95.31 30 ASP B O 1
ATOM 1606 N N . LYS B 1 31 ? -19.094 -9.57 -0.073 1 96.19 31 LYS B N 1
ATOM 1607 C CA . LYS B 1 31 ? -19.219 -8.195 0.406 1 96.19 31 LYS B CA 1
ATOM 1608 C C . LYS B 1 31 ? -19.344 -8.156 1.926 1 96.19 31 LYS B C 1
ATOM 1610 O O . LYS B 1 31 ? -18.688 -7.348 2.584 1 96.19 31 LYS B O 1
ATOM 1615 N N . ALA B 1 32 ? -20.141 -9.008 2.467 1 94.62 32 ALA B N 1
ATOM 1616 C CA . ALA B 1 32 ? -20.344 -9.078 3.912 1 94.62 32 ALA B CA 1
ATOM 1617 C C . ALA B 1 32 ? -19.062 -9.461 4.629 1 94.62 32 ALA B C 1
ATOM 1619 O O . ALA B 1 32 ? -18.75 -8.93 5.695 1 94.62 32 ALA B O 1
ATOM 1620 N N . ALA B 1 33 ? -18.359 -10.398 4.043 1 93.94 33 ALA B N 1
ATOM 1621 C CA . ALA B 1 33 ? -17.109 -10.852 4.652 1 93.94 33 ALA B CA 1
ATOM 1622 C C . ALA B 1 33 ? -16.109 -9.703 4.746 1 93.94 33 ALA B C 1
ATOM 1624 O O . ALA B 1 33 ? -15.484 -9.5 5.793 1 93.94 33 ALA B O 1
ATOM 1625 N N . LEU B 1 34 ? -15.945 -8.992 3.658 1 95.81 34 LEU B N 1
ATOM 1626 C CA . LEU B 1 34 ? -15.031 -7.863 3.678 1 95.81 34 LEU B CA 1
ATOM 1627 C C . LEU B 1 34 ? -15.477 -6.812 4.691 1 95.81 34 LEU B C 1
ATOM 1629 O O . LEU B 1 34 ? -14.664 -6.301 5.465 1 95.81 34 LEU B O 1
ATOM 1633 N N . ALA B 1 35 ? -16.766 -6.527 4.691 1 94.75 35 ALA B N 1
ATOM 1634 C CA . ALA B 1 35 ? -17.297 -5.547 5.633 1 94.75 35 ALA B CA 1
ATOM 1635 C C . ALA B 1 35 ? -17.031 -5.965 7.074 1 94.75 35 ALA B C 1
ATOM 1637 O O . ALA B 1 35 ? -16.672 -5.133 7.91 1 94.75 35 ALA B O 1
ATOM 1638 N N . GLU B 1 36 ? -17.203 -7.207 7.355 1 92.06 36 GLU B N 1
ATOM 1639 C CA . GLU B 1 36 ? -16.969 -7.723 8.703 1 92.06 36 GLU B CA 1
ATOM 1640 C C . GLU B 1 36 ? -15.5 -7.602 9.086 1 92.06 36 GLU B C 1
ATOM 1642 O O . GLU B 1 36 ? -15.172 -7.227 10.211 1 92.06 36 GLU B O 1
ATOM 1647 N N . CYS B 1 37 ? -14.633 -7.914 8.188 1 92.94 37 CYS B N 1
ATOM 1648 C CA . CYS B 1 37 ? -13.203 -7.777 8.445 1 92.94 37 CYS B CA 1
ATOM 1649 C C . CYS B 1 37 ? -12.836 -6.328 8.734 1 92.94 37 CYS B C 1
ATOM 1651 O O . CYS B 1 37 ? -12.148 -6.039 9.711 1 92.94 37 CYS B O 1
ATOM 1653 N N . LEU B 1 38 ? -13.312 -5.453 7.863 1 93.94 38 LEU B N 1
ATOM 1654 C CA . LEU B 1 38 ? -13 -4.035 8.008 1 93.94 38 LEU B CA 1
ATOM 1655 C C . LEU B 1 38 ? -13.555 -3.486 9.32 1 93.94 38 LEU B C 1
ATOM 1657 O O . LEU B 1 38 ? -12.922 -2.66 9.977 1 93.94 38 LEU B O 1
ATOM 1661 N N . LYS B 1 39 ? -14.75 -3.949 9.695 1 90.62 39 LYS B N 1
ATOM 1662 C CA . LYS B 1 39 ? -15.312 -3.557 10.984 1 90.62 39 LYS B CA 1
ATOM 1663 C C . LYS B 1 39 ? -14.461 -4.082 12.141 1 90.62 39 LYS B C 1
ATOM 1665 O O . LYS B 1 39 ? -14.195 -3.357 13.094 1 90.62 39 LYS B O 1
ATOM 1670 N N . TYR B 1 40 ? -14.031 -5.285 12 1 86.62 40 TYR B N 1
ATOM 1671 C CA . TYR B 1 40 ? -13.234 -5.914 13.047 1 86.62 40 TYR B CA 1
ATOM 1672 C C . TYR B 1 40 ? -11.938 -5.148 13.281 1 86.62 40 TYR B C 1
ATOM 1674 O O . TYR B 1 40 ? -11.609 -4.797 14.414 1 86.62 40 TYR B O 1
ATOM 1682 N N . VAL B 1 41 ? -11.273 -4.793 12.211 1 88 41 VAL B N 1
ATOM 1683 C CA . VAL B 1 41 ? -9.977 -4.137 12.383 1 88 41 VAL B CA 1
ATOM 1684 C C . VAL B 1 41 ? -10.195 -2.666 12.734 1 88 41 VAL B C 1
ATOM 1686 O O . VAL B 1 41 ? -9.344 -2.045 13.375 1 88 41 VAL B O 1
ATOM 1689 N N . GLY B 1 42 ? -11.273 -2.152 12.297 1 82 42 GLY B N 1
ATOM 1690 C CA . GLY B 1 42 ? -11.562 -0.749 12.555 1 82 42 GLY B CA 1
ATOM 1691 C C . GLY B 1 42 ? -12.062 -0.488 13.961 1 82 42 GLY B C 1
ATOM 1692 O O . GLY B 1 42 ? -11.969 0.634 14.461 1 82 42 GLY B O 1
ATOM 1693 N N . ASP B 1 43 ? -12.867 -1.359 14.633 1 74.81 43 ASP B N 1
ATOM 1694 C CA . ASP B 1 43 ? -13.492 -1.178 15.938 1 74.81 43 ASP B CA 1
ATOM 1695 C C . ASP B 1 43 ? -12.438 -1.076 17.031 1 74.81 43 ASP B C 1
ATOM 1697 O O . ASP B 1 43 ? -12.75 -0.678 18.156 1 74.81 43 ASP B O 1
ATOM 1701 N N . PHE B 1 44 ? -11.32 -1.332 16.703 1 61.09 44 PHE B N 1
ATOM 1702 C CA . PHE B 1 44 ? -10.336 -1.159 17.766 1 61.09 44 PHE B CA 1
ATOM 1703 C C . PHE B 1 44 ? -10.102 0.32 18.047 1 61.09 44 PHE B C 1
ATOM 1705 O O . PHE B 1 44 ? -9.68 1.067 17.156 1 61.09 44 PHE B O 1
ATOM 1712 N N . PRO B 1 45 ? -10.82 0.912 19.094 1 50.75 45 PRO B N 1
ATOM 1713 C CA . PRO B 1 45 ? -10.859 2.312 19.516 1 50.75 45 PRO B CA 1
ATOM 1714 C C . PRO B 1 45 ? -9.469 2.877 19.828 1 50.75 45 PRO B C 1
ATOM 1716 O O . PRO B 1 45 ? -8.945 2.686 20.922 1 50.75 45 PRO B O 1
ATOM 1719 N N . GLY B 1 46 ? -8.57 3.154 18.891 1 56.44 46 GLY B N 1
ATOM 1720 C CA . GLY B 1 46 ? -7.457 4.086 18.984 1 56.44 46 GLY B CA 1
ATOM 1721 C C . GLY B 1 46 ? -6.242 3.494 19.688 1 56.44 46 GLY B C 1
ATOM 1722 O O . GLY B 1 46 ? -5.109 3.701 19.234 1 56.44 46 GLY B O 1
ATOM 1723 N N . ASP B 1 47 ? -6.41 2.963 20.969 1 62.53 47 ASP B N 1
ATOM 1724 C CA . ASP B 1 47 ? -5.25 2.584 21.766 1 62.53 47 ASP B CA 1
ATOM 1725 C C . ASP B 1 47 ? -4.867 1.126 21.531 1 62.53 47 ASP B C 1
ATOM 1727 O O . ASP B 1 47 ? -5.34 0.231 22.234 1 62.53 47 ASP B O 1
ATOM 1731 N N . VAL B 1 48 ? -4.254 1.044 20.312 1 68.5 48 VAL B N 1
ATOM 1732 C CA . VAL B 1 48 ? -3.707 -0.296 20.125 1 68.5 48 VAL B CA 1
ATOM 1733 C C . VAL B 1 48 ? -2.826 -0.662 21.312 1 68.5 48 VAL B C 1
ATOM 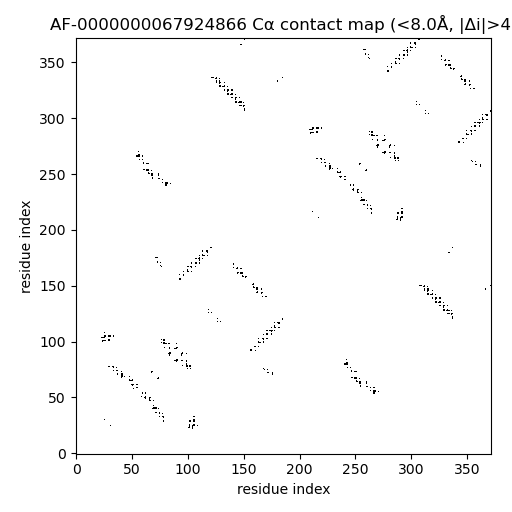1735 O O . VAL B 1 48 ? -1.82 0.003 21.578 1 68.5 48 VAL B O 1
ATOM 1738 N N . PRO B 1 49 ? -3.387 -1.579 22.094 1 69 49 PRO B N 1
ATOM 1739 C CA . PRO B 1 49 ? -2.598 -1.93 23.281 1 69 49 PRO B CA 1
ATOM 1740 C C . PRO B 1 49 ? -1.133 -2.209 22.953 1 69 49 PRO B C 1
ATOM 1742 O O . PRO B 1 49 ? -0.838 -2.953 22.016 1 69 49 PRO B O 1
ATOM 1745 N N . GLY B 1 50 ? -0.324 -1.457 23.703 1 71.88 50 GLY B N 1
ATOM 1746 C CA . GLY B 1 50 ? 1.103 -1.721 23.594 1 71.88 50 GLY B CA 1
ATOM 1747 C C . GLY B 1 50 ? 1.794 -0.87 22.547 1 71.88 50 GLY B C 1
ATOM 1748 O O . GLY B 1 50 ? 3.02 -0.909 22.422 1 71.88 50 GLY B O 1
ATOM 1749 N N . VAL B 1 51 ? 0.936 -0.216 21.75 1 74.88 51 VAL B N 1
ATOM 1750 C CA . VAL B 1 51 ? 1.575 0.698 20.812 1 74.88 51 VAL B CA 1
ATOM 1751 C C . VAL B 1 51 ? 2.078 1.934 21.562 1 74.88 51 VAL B C 1
ATOM 1753 O O . VAL B 1 51 ? 1.39 2.465 22.438 1 74.88 51 VAL B O 1
ATOM 1756 N N . ASN B 1 52 ? 3.307 2.188 21.266 1 69.31 52 ASN B N 1
ATOM 1757 C CA . ASN B 1 52 ? 3.91 3.393 21.828 1 69.31 52 ASN B CA 1
ATOM 1758 C C . ASN B 1 52 ? 3.715 4.598 20.906 1 69.31 52 ASN B C 1
ATOM 1760 O O . ASN B 1 52 ? 4.207 4.605 19.781 1 69.31 52 ASN B O 1
ATOM 1764 N N . ASP B 1 53 ? 3.039 5.551 21.406 1 66.38 53 ASP B N 1
ATOM 1765 C CA . ASP B 1 53 ? 2.719 6.73 20.625 1 66.38 53 ASP B CA 1
ATOM 1766 C C . ASP B 1 53 ? 3.957 7.598 20.406 1 66.38 53 ASP B C 1
ATOM 1768 O O . ASP B 1 53 ? 3.961 8.477 19.531 1 66.38 53 ASP B O 1
ATOM 1772 N N . THR B 1 54 ? 4.91 7.297 21.266 1 66.75 54 THR B N 1
ATOM 1773 C CA . THR B 1 54 ? 6.195 7.969 21.109 1 66.75 54 THR B CA 1
ATOM 1774 C C . THR B 1 54 ? 7.312 6.957 20.859 1 66.75 54 THR B C 1
ATOM 1776 O O . THR B 1 54 ? 8.188 6.773 21.703 1 66.75 54 THR B O 1
ATOM 1779 N N . PRO B 1 55 ? 7.125 6.344 19.688 1 64.19 55 PRO B N 1
ATOM 1780 C CA . PRO B 1 55 ? 8.023 5.207 19.484 1 64.19 55 PRO B CA 1
ATOM 1781 C C . PRO B 1 55 ? 9.492 5.629 19.359 1 64.19 55 PRO B C 1
ATOM 1783 O O . PRO B 1 55 ? 9.781 6.738 18.906 1 64.19 55 PRO B O 1
ATOM 1786 N N . THR B 1 56 ? 10.266 4.793 20.125 1 72.44 56 THR B N 1
ATOM 1787 C CA . THR B 1 56 ? 11.703 4.824 19.859 1 72.44 56 THR B CA 1
ATOM 1788 C C . THR B 1 56 ? 12.039 3.967 18.641 1 72.44 56 THR B C 1
ATOM 1790 O O . THR B 1 56 ? 11.266 3.076 18.266 1 72.44 56 THR B O 1
ATOM 1793 N N . PRO B 1 57 ? 13.039 4.324 17.891 1 69.94 57 PRO B N 1
ATOM 1794 C CA . PRO B 1 57 ? 13.445 3.523 16.734 1 69.94 57 PRO B CA 1
ATOM 1795 C C . PRO B 1 57 ? 13.539 2.033 17.047 1 69.94 57 PRO B C 1
ATOM 1797 O O . PRO B 1 57 ? 13.195 1.197 16.203 1 69.94 57 PRO B O 1
ATOM 1800 N N . ALA B 1 58 ? 13.719 1.795 18.375 1 74.44 58 ALA B N 1
ATOM 1801 C CA . ALA B 1 58 ? 13.945 0.401 18.75 1 74.44 58 ALA B CA 1
ATOM 1802 C C . ALA B 1 58 ? 12.641 -0.391 18.719 1 74.44 58 ALA B C 1
ATOM 1804 O O . ALA B 1 58 ? 12.648 -1.605 18.5 1 74.44 58 ALA B O 1
ATOM 1805 N N . ILE B 1 59 ? 11.602 0.386 18.812 1 81.12 59 ILE B N 1
ATOM 1806 C CA . ILE B 1 59 ? 10.352 -0.354 18.906 1 81.12 59 ILE B CA 1
ATOM 1807 C C . ILE B 1 59 ? 9.5 -0.096 17.656 1 81.12 59 ILE B C 1
ATOM 1809 O O . ILE B 1 59 ? 8.328 -0.48 17.609 1 81.12 59 ILE B O 1
ATOM 1813 N N . HIS B 1 60 ? 10.031 0.458 16.688 1 83.56 60 HIS B N 1
ATOM 1814 C CA . HIS B 1 60 ? 9.297 0.818 15.484 1 83.56 60 HIS B CA 1
ATOM 1815 C C . HIS B 1 60 ? 8.633 -0.404 14.859 1 83.56 60 HIS B C 1
ATOM 1817 O O . HIS B 1 60 ? 7.43 -0.396 14.602 1 83.56 60 HIS B O 1
ATOM 1823 N N . ILE B 1 61 ? 9.422 -1.44 14.711 1 81.12 61 ILE B N 1
ATOM 1824 C CA . ILE B 1 61 ? 8.898 -2.637 14.062 1 81.12 61 ILE B CA 1
ATOM 1825 C C . ILE B 1 61 ? 7.832 -3.279 14.945 1 81.12 61 ILE B C 1
ATOM 1827 O O . ILE B 1 61 ? 6.805 -3.752 14.453 1 81.12 61 ILE B O 1
ATOM 1831 N N . ASP B 1 62 ? 8.094 -3.195 16.203 1 83 62 ASP B N 1
ATOM 1832 C CA . ASP B 1 62 ? 7.102 -3.723 17.141 1 83 62 ASP B CA 1
ATOM 1833 C C . ASP B 1 62 ? 5.785 -2.957 17.031 1 83 62 ASP B C 1
ATOM 1835 O O . ASP B 1 62 ? 4.711 -3.559 17.016 1 83 62 ASP B O 1
ATOM 1839 N N . ASN B 1 63 ? 5.844 -1.699 16.938 1 84.31 63 ASN B N 1
ATOM 1840 C CA . ASN B 1 63 ? 4.652 -0.879 16.766 1 84.31 63 ASN B CA 1
ATOM 1841 C C . ASN B 1 63 ? 3.953 -1.182 15.445 1 84.31 63 ASN B C 1
ATOM 1843 O O . ASN B 1 63 ? 2.727 -1.271 15.391 1 84.31 63 ASN B O 1
ATOM 1847 N N . ALA B 1 64 ? 4.766 -1.363 14.453 1 81.56 64 ALA B N 1
ATOM 1848 C CA . ALA B 1 64 ? 4.195 -1.68 13.148 1 81.56 64 ALA B CA 1
ATOM 1849 C C . ALA B 1 64 ? 3.422 -2.994 13.188 1 81.56 64 ALA B C 1
ATOM 1851 O O . ALA B 1 64 ? 2.342 -3.105 12.602 1 81.56 64 ALA B O 1
ATOM 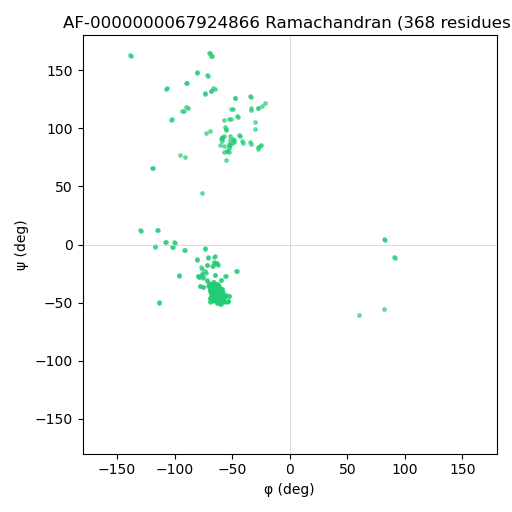1852 N N . ILE B 1 65 ? 3.902 -3.898 13.93 1 80.88 65 ILE B N 1
ATOM 1853 C CA . ILE B 1 65 ? 3.254 -5.195 14.078 1 80.88 65 ILE B CA 1
ATOM 1854 C C . ILE B 1 65 ? 1.922 -5.027 14.805 1 80.88 65 ILE B C 1
ATOM 1856 O O . ILE B 1 65 ? 0.892 -5.531 14.359 1 80.88 65 ILE B O 1
ATOM 1860 N N . LYS B 1 66 ? 1.949 -4.305 15.836 1 80.62 66 LYS B N 1
ATOM 1861 C CA . LYS B 1 66 ? 0.744 -4.105 16.641 1 80.62 66 LYS B CA 1
ATOM 1862 C C . LYS B 1 66 ? -0.313 -3.33 15.852 1 80.62 66 LYS B C 1
ATOM 1864 O O . LYS B 1 66 ? -1.5 -3.654 15.914 1 80.62 66 LYS B O 1
ATOM 1869 N N . LEU B 1 67 ? 0.114 -2.43 15.039 1 82.56 67 LEU B N 1
ATOM 1870 C CA . LEU B 1 67 ? -0.809 -1.599 14.266 1 82.56 67 LEU B CA 1
ATOM 1871 C C . LEU B 1 67 ? -1.413 -2.385 13.109 1 82.56 67 LEU B C 1
ATOM 1873 O O . LEU B 1 67 ? -2.555 -2.137 12.711 1 82.56 67 LEU B O 1
ATOM 1877 N N . ALA B 1 68 ? -0.648 -3.342 12.648 1 80.44 68 ALA B N 1
ATOM 1878 C CA . ALA B 1 68 ? -1.119 -4.148 11.523 1 80.44 68 ALA B CA 1
ATOM 1879 C C . ALA B 1 68 ? -2.422 -4.863 11.867 1 80.44 68 ALA B C 1
ATOM 1881 O O . ALA B 1 68 ? -3.287 -5.039 11.008 1 80.44 68 ALA B O 1
ATOM 1882 N N . GLY B 1 69 ? -2.619 -5.191 13.102 1 77.31 69 GLY B N 1
ATOM 1883 C CA . GLY B 1 69 ? -3.838 -5.855 13.539 1 77.31 69 GLY B CA 1
ATOM 1884 C C . GLY B 1 69 ? -5.039 -4.93 13.578 1 77.31 69 GLY B C 1
ATOM 1885 O O . GLY B 1 69 ? -6.176 -5.383 13.742 1 77.31 69 GLY B O 1
ATOM 1886 N N . HIS B 1 70 ? -4.703 -3.664 13.258 1 82.69 70 HIS B N 1
ATOM 1887 C CA . HIS B 1 70 ? -5.762 -2.666 13.344 1 82.69 70 HIS B CA 1
ATOM 1888 C C . HIS B 1 70 ? -5.836 -1.832 12.07 1 82.69 70 HIS B C 1
ATOM 1890 O O . HIS B 1 70 ? -6.488 -0.785 12.047 1 82.69 70 HIS B O 1
ATOM 1896 N N . GLU B 1 71 ? -5.168 -2.297 11.086 1 88.44 71 GLU B N 1
ATOM 1897 C CA . GLU B 1 71 ? -5.137 -1.558 9.828 1 88.44 71 GLU B CA 1
ATOM 1898 C C . GLU B 1 71 ? -5.98 -2.252 8.758 1 88.44 71 GLU B C 1
ATOM 1900 O O . GLU B 1 71 ? -5.867 -3.463 8.562 1 88.44 71 GLU B O 1
ATOM 1905 N N . PRO B 1 72 ? -6.754 -1.538 8.078 1 93.31 72 PRO B N 1
ATOM 1906 C CA . PRO B 1 72 ? -7.648 -2.109 7.066 1 93.31 72 PRO B CA 1
ATOM 1907 C C . PRO B 1 72 ? -6.902 -2.934 6.02 1 93.31 72 PRO B C 1
ATOM 1909 O O . PRO B 1 72 ? -7.473 -3.867 5.445 1 93.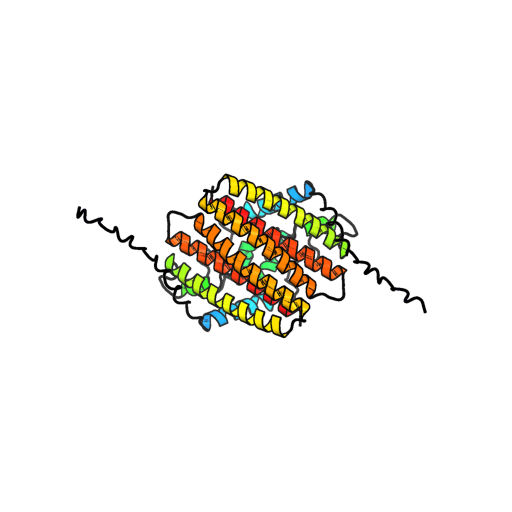31 72 PRO B O 1
ATOM 1912 N N . ALA B 1 73 ? -5.645 -2.596 5.809 1 93.5 73 ALA B N 1
ATOM 1913 C CA . ALA B 1 73 ? -4.867 -3.326 4.809 1 93.5 73 ALA B CA 1
ATOM 1914 C C . ALA B 1 73 ? -4.727 -4.797 5.195 1 93.5 73 ALA B C 1
ATOM 1916 O O . ALA B 1 73 ? -4.438 -5.641 4.344 1 93.5 73 ALA B O 1
ATOM 1917 N N . SER B 1 74 ? -4.969 -5.125 6.449 1 91.5 74 SER B N 1
ATOM 1918 C CA . SER B 1 74 ? -4.898 -6.512 6.898 1 91.5 74 SER B CA 1
ATOM 1919 C C . SER B 1 74 ? -6.055 -7.332 6.34 1 91.5 74 SER B C 1
ATOM 1921 O O . SER B 1 74 ? -6.039 -8.562 6.402 1 91.5 74 SER B O 1
ATOM 1923 N N . CYS B 1 75 ? -7.02 -6.648 5.762 1 94.06 75 CYS B N 1
ATOM 1924 C CA . CYS B 1 75 ? -8.172 -7.352 5.215 1 94.06 75 CYS B CA 1
ATOM 1925 C C . CYS B 1 75 ? -7.953 -7.703 3.746 1 94.06 75 CYS B C 1
ATOM 1927 O O . CYS B 1 75 ? -8.789 -8.359 3.129 1 94.06 75 CYS B O 1
ATOM 1929 N N . ILE B 1 76 ? -6.836 -7.266 3.135 1 95.44 76 ILE B N 1
ATOM 1930 C CA . ILE B 1 76 ? -6.523 -7.645 1.761 1 95.44 76 ILE B CA 1
ATOM 1931 C C . ILE B 1 76 ? -6.199 -9.133 1.696 1 95.44 76 ILE B C 1
ATOM 1933 O O . ILE B 1 76 ? -5.441 -9.648 2.523 1 95.44 76 ILE B O 1
ATOM 1937 N N . ASN B 1 77 ? -6.773 -9.82 0.792 1 94.19 77 ASN B N 1
ATOM 1938 C CA . ASN B 1 77 ? -6.66 -11.25 0.543 1 94.19 77 ASN B CA 1
ATOM 1939 C C . ASN B 1 77 ? -7.582 -12.055 1.459 1 94.19 77 ASN B C 1
ATOM 1941 O O . ASN B 1 77 ? -7.574 -13.281 1.431 1 94.19 77 ASN B O 1
ATOM 1945 N N . TYR B 1 78 ? -8.398 -11.398 2.279 1 93.25 78 TYR B N 1
ATOM 1946 C CA . TYR B 1 78 ? -9.258 -12.094 3.232 1 93.25 78 TYR B CA 1
ATOM 1947 C C . TYR B 1 78 ? -10.328 -12.906 2.514 1 93.25 78 TYR B C 1
ATOM 1949 O O . TYR B 1 78 ? -10.5 -14.094 2.789 1 93.25 78 TYR B O 1
ATOM 1957 N N . VAL B 1 79 ? -11.016 -12.32 1.551 1 94.5 79 VAL B N 1
ATOM 1958 C CA . VAL B 1 79 ? -12.062 -13 0.804 1 94.5 79 VAL B CA 1
ATOM 1959 C C . VAL B 1 79 ? -11.453 -14.133 -0.027 1 94.5 79 VAL B C 1
ATOM 1961 O O . VAL B 1 79 ? -12.047 -15.211 -0.148 1 94.5 79 VAL B O 1
ATOM 1964 N N . THR B 1 80 ? -10.273 -13.867 -0.606 1 93.62 80 THR B N 1
ATOM 1965 C CA . THR B 1 80 ? -9.57 -14.906 -1.347 1 93.62 80 THR B CA 1
ATOM 1966 C C . THR B 1 80 ? -9.305 -16.125 -0.46 1 93.62 80 THR B C 1
ATOM 1968 O O . THR B 1 80 ? -9.531 -17.266 -0.875 1 93.62 80 THR B O 1
ATOM 1971 N N . GLU B 1 81 ? -8.875 -15.875 0.746 1 90.38 81 GLU B N 1
ATOM 1972 C CA . GLU B 1 81 ? -8.586 -16.969 1.678 1 90.38 81 GLU B CA 1
ATOM 1973 C C . GLU B 1 81 ? -9.859 -17.719 2.055 1 90.38 81 GLU B C 1
ATOM 1975 O O . GLU B 1 81 ? -9.883 -18.953 2.057 1 90.38 81 GLU B O 1
ATOM 1980 N N . LEU B 1 82 ? -10.867 -17 2.379 1 89.62 82 LEU B N 1
ATOM 1981 C CA . LEU B 1 82 ? -12.133 -17.641 2.709 1 89.62 82 LEU B CA 1
ATOM 1982 C C . LEU B 1 82 ? -12.617 -18.516 1.558 1 89.62 82 LEU B C 1
ATOM 1984 O O . LEU B 1 82 ? -12.984 -19.672 1.765 1 89.62 82 LEU B O 1
ATOM 1988 N N . CYS B 1 83 ? -12.586 -17.938 0.407 1 91.56 83 CYS B N 1
ATOM 1989 C CA . CYS B 1 83 ? -13.031 -18.609 -0.807 1 91.56 83 CYS B CA 1
ATOM 1990 C C . CYS B 1 83 ? -12.227 -19.875 -1.046 1 91.56 83 CYS B C 1
ATOM 1992 O O . CYS B 1 83 ? -12.773 -20.891 -1.504 1 91.56 83 CYS B O 1
ATOM 1994 N N . SER B 1 84 ? -10.961 -19.891 -0.783 1 90.31 84 SER B N 1
ATOM 1995 C CA . SER B 1 84 ? -10.086 -21.031 -1.062 1 90.31 84 SER B CA 1
ATOM 1996 C C . SER B 1 84 ? -10.461 -22.234 -0.2 1 90.31 84 SER B C 1
ATOM 1998 O O . SER B 1 84 ? -10.109 -23.375 -0.524 1 90.31 84 SER B O 1
ATOM 2000 N N . PHE B 1 85 ? -11.211 -22.016 0.813 1 87.12 85 PHE B N 1
ATOM 2001 C CA . PHE B 1 85 ? -11.609 -23.094 1.708 1 87.12 85 PHE B CA 1
ATOM 2002 C C . PHE B 1 85 ? -13.031 -23.547 1.416 1 87.12 85 PHE B C 1
ATOM 2004 O O . PHE B 1 85 ? -13.531 -24.5 2.031 1 87.12 85 PHE B O 1
ATOM 2011 N N . GLU B 1 86 ? -13.656 -22.906 0.501 1 86 86 GLU B N 1
ATOM 2012 C CA . GLU B 1 86 ? -15.055 -23.203 0.214 1 86 86 GLU B CA 1
ATOM 2013 C C . GLU B 1 86 ? -15.18 -24.453 -0.644 1 86 86 GLU B C 1
ATOM 2015 O O . GLU B 1 86 ? -16.25 -25.062 -0.696 1 86 86 GLU B O 1
ATOM 2020 N N . SER B 1 87 ? -14.141 -24.766 -1.453 1 81.56 87 SER B N 1
ATOM 2021 C CA . SER B 1 87 ? -14.227 -25.938 -2.33 1 81.56 87 SER B CA 1
ATOM 2022 C C . SER B 1 87 ? -12.922 -26.719 -2.352 1 81.56 87 SER B C 1
ATOM 2024 O O . SER B 1 87 ? -11.867 -26.172 -2.006 1 81.56 87 SER B O 1
ATOM 2026 N N . ASP B 1 88 ? -12.984 -27.938 -2.809 1 81.88 88 ASP B N 1
ATOM 2027 C CA . ASP B 1 88 ? -11.82 -28.812 -2.879 1 81.88 88 ASP B CA 1
ATOM 2028 C C . ASP B 1 88 ? -10.781 -28.281 -3.861 1 81.88 88 ASP B C 1
ATOM 2030 O O . ASP B 1 88 ? -9.578 -28.484 -3.678 1 81.88 88 ASP B O 1
ATOM 2034 N N . ASP B 1 89 ? -11.234 -27.531 -4.816 1 84.69 89 ASP B N 1
ATOM 2035 C CA . ASP B 1 89 ? -10.32 -27.031 -5.844 1 84.69 89 ASP B CA 1
ATOM 2036 C C . ASP B 1 89 ? -9.914 -25.594 -5.566 1 84.69 89 ASP B C 1
ATOM 2038 O O . ASP B 1 89 ? -9.164 -24.984 -6.344 1 84.69 89 ASP B O 1
ATOM 2042 N N . GLY B 1 90 ? -10.43 -25.094 -4.453 1 82.12 90 GLY B N 1
ATOM 2043 C CA . GLY B 1 90 ? -10.188 -23.688 -4.148 1 82.12 90 GLY B CA 1
ATOM 2044 C C . GLY B 1 90 ? -8.719 -23.375 -3.932 1 82.12 90 GLY B C 1
ATOM 2045 O O . GLY B 1 90 ? -8.305 -22.219 -4.074 1 82.12 90 GLY B O 1
ATOM 2046 N N . ARG B 1 91 ? -7.977 -24.453 -3.734 1 84.69 91 ARG B N 1
ATOM 2047 C CA . ARG B 1 91 ? -6.578 -24.203 -3.412 1 84.69 91 ARG B CA 1
ATOM 2048 C C . ARG B 1 91 ? -5.672 -24.562 -4.586 1 84.69 91 ARG B C 1
ATOM 2050 O O . ARG B 1 91 ? -4.453 -24.391 -4.508 1 84.69 91 ARG B O 1
ATOM 2057 N N . SER B 1 92 ? -6.285 -24.969 -5.637 1 89.44 92 SER B N 1
ATOM 2058 C CA . SER B 1 92 ? -5.516 -25.094 -6.871 1 89.44 92 SER B CA 1
ATOM 2059 C C . SER B 1 92 ? -5.129 -23.734 -7.418 1 89.44 92 SER B C 1
ATOM 2061 O O . SER B 1 92 ? -5.648 -22.703 -6.969 1 89.44 92 SER B O 1
ATOM 2063 N N . GLN B 1 93 ? -4.188 -23.688 -8.344 1 90.62 93 GLN B N 1
ATOM 2064 C CA . GLN B 1 93 ? -3.791 -22.406 -8.938 1 90.62 93 GLN B CA 1
ATOM 2065 C C . GLN B 1 93 ? -4.98 -21.719 -9.586 1 90.62 93 GLN B C 1
ATOM 2067 O O . GLN B 1 93 ? -5.199 -20.516 -9.375 1 90.62 93 GLN B O 1
ATOM 2072 N N . LEU B 1 94 ? -5.719 -22.453 -10.312 1 92.19 94 LEU B N 1
ATOM 2073 C CA . LEU B 1 94 ? -6.887 -21.875 -10.969 1 92.19 94 LEU B CA 1
ATOM 2074 C C . LEU B 1 94 ? -7.941 -21.469 -9.945 1 92.19 94 LEU B C 1
ATOM 2076 O O . LEU B 1 94 ? -8.641 -20.469 -10.133 1 92.19 94 LEU B O 1
ATOM 2080 N N . GLY B 1 95 ? -8.086 -22.312 -8.914 1 92.81 95 GLY B N 1
ATOM 2081 C CA . GLY B 1 95 ? -9.008 -21.953 -7.84 1 92.81 95 GLY B CA 1
ATOM 2082 C C . GLY B 1 95 ? -8.641 -20.656 -7.141 1 92.81 95 GLY B C 1
ATOM 2083 O O . GLY B 1 95 ? -9.516 -19.828 -6.859 1 92.81 95 GLY B O 1
ATOM 2084 N N . LEU B 1 96 ? -7.371 -20.5 -6.883 1 92.69 96 LEU B N 1
ATOM 2085 C CA . LEU B 1 96 ? -6.906 -19.281 -6.23 1 92.69 96 LEU B CA 1
ATOM 2086 C C . LEU B 1 96 ? -7.105 -18.062 -7.141 1 92.69 96 LEU B C 1
ATOM 2088 O O . LEU B 1 96 ? -7.422 -16.969 -6.664 1 92.69 96 LEU B O 1
ATOM 2092 N N . ILE B 1 97 ? -6.961 -18.266 -8.422 1 95.06 97 ILE B N 1
ATOM 2093 C CA . ILE B 1 97 ? -7.191 -17.203 -9.383 1 95.06 97 ILE B CA 1
ATOM 2094 C C . ILE B 1 97 ? -8.664 -16.781 -9.352 1 95.06 97 ILE B C 1
ATOM 2096 O O . ILE B 1 97 ? -8.984 -15.594 -9.32 1 95.06 97 ILE B O 1
ATOM 2100 N N . ASP B 1 98 ? -9.484 -17.766 -9.328 1 94.44 98 ASP B N 1
ATOM 2101 C CA . ASP B 1 98 ? -10.922 -17.484 -9.258 1 94.44 98 ASP B CA 1
ATOM 2102 C C . ASP B 1 98 ? -11.266 -16.75 -7.969 1 94.44 98 ASP B C 1
ATOM 2104 O O . ASP B 1 98 ? -12.047 -15.789 -7.992 1 94.44 98 ASP B O 1
ATOM 2108 N N . CYS B 1 99 ? -10.719 -17.188 -6.902 1 94.62 99 CYS B N 1
ATOM 2109 C CA . CYS B 1 99 ? -10.984 -16.562 -5.613 1 94.62 99 CYS B CA 1
ATOM 2110 C C . CYS B 1 99 ? -10.477 -15.117 -5.586 1 94.62 99 CYS B C 1
ATOM 2112 O O . CYS B 1 99 ? -11.148 -14.227 -5.062 1 94.62 99 CYS B O 1
ATOM 2114 N N . ALA B 1 100 ? -9.336 -14.922 -6.137 1 96.44 100 ALA B N 1
ATOM 2115 C CA . ALA B 1 100 ? -8.789 -13.57 -6.207 1 96.44 100 ALA B CA 1
ATOM 2116 C C . ALA B 1 100 ? -9.68 -12.664 -7.059 1 96.44 100 ALA B C 1
ATOM 2118 O O . ALA B 1 100 ? -9.875 -11.492 -6.73 1 96.44 100 ALA B O 1
ATOM 2119 N N . ASN B 1 101 ? -10.172 -13.188 -8.117 1 97 101 ASN B N 1
ATOM 2120 C CA . ASN B 1 101 ? -11.086 -12.414 -8.953 1 97 101 ASN B CA 1
ATOM 2121 C C . ASN B 1 101 ? -12.344 -12.016 -8.18 1 97 101 ASN B C 1
ATOM 2123 O O . ASN B 1 101 ? -12.836 -10.898 -8.328 1 97 101 ASN B O 1
ATOM 2127 N N . ARG B 1 102 ? -12.828 -12.898 -7.422 1 96.19 102 ARG B N 1
ATOM 2128 C CA . ARG B 1 102 ? -13.969 -12.57 -6.566 1 96.19 102 ARG B CA 1
ATOM 2129 C C . ARG B 1 102 ? -13.641 -11.398 -5.645 1 96.19 102 ARG B C 1
ATOM 2131 O O . ARG B 1 102 ? -14.461 -10.5 -5.461 1 96.19 102 ARG B O 1
ATOM 2138 N N . GLU B 1 103 ? -12.523 -11.469 -5.082 1 97.81 103 GLU B N 1
ATOM 2139 C CA . GLU B 1 103 ? -12.148 -10.398 -4.152 1 97.81 103 GLU B CA 1
ATOM 2140 C C . GLU B 1 103 ? -11.93 -9.086 -4.887 1 97.81 103 GLU B C 1
ATOM 2142 O O . GLU B 1 103 ? -12.266 -8.016 -4.375 1 97.81 103 GLU B O 1
ATOM 2147 N N . VAL B 1 104 ? -11.32 -9.109 -6.055 1 98.38 104 VAL B N 1
ATOM 2148 C CA . VAL B 1 104 ? -11.18 -7.891 -6.848 1 98.38 104 VAL B CA 1
ATOM 2149 C C . VAL B 1 104 ? -12.547 -7.23 -7.027 1 98.38 104 VAL B C 1
ATOM 2151 O O . VAL B 1 104 ? -12.688 -6.02 -6.848 1 98.38 104 VAL B O 1
ATOM 2154 N N . ALA B 1 105 ? -13.508 -8.031 -7.324 1 97.94 105 ALA B N 1
ATOM 2155 C CA . ALA B 1 105 ? -14.852 -7.508 -7.559 1 97.94 105 ALA B CA 1
ATOM 2156 C C . ALA B 1 105 ? -15.398 -6.824 -6.309 1 97.94 105 ALA B C 1
ATOM 2158 O O . ALA B 1 105 ? -16.062 -5.785 -6.402 1 97.94 105 ALA B O 1
ATOM 2159 N N . VAL B 1 106 ? -15.125 -7.348 -5.191 1 97.94 106 VAL B N 1
ATOM 2160 C CA . VAL B 1 106 ? -15.617 -6.789 -3.934 1 97.94 106 VAL B CA 1
ATOM 2161 C C . VAL B 1 106 ? -14.938 -5.449 -3.666 1 97.94 106 VAL B C 1
ATOM 2163 O O . VAL B 1 106 ? -15.602 -4.477 -3.295 1 97.94 106 VAL B O 1
ATOM 2166 N N . TRP B 1 107 ? -13.703 -5.402 -3.832 1 98.62 107 TRP B N 1
ATOM 2167 C CA . TRP B 1 107 ? -12.961 -4.164 -3.6 1 98.62 107 TRP B CA 1
ATOM 2168 C C . TRP B 1 107 ? -13.336 -3.109 -4.637 1 98.62 107 TRP B C 1
ATOM 2170 O O . TRP B 1 107 ? -13.375 -1.916 -4.324 1 98.62 107 TRP B O 1
ATOM 2180 N N . GLU B 1 108 ? -13.539 -3.547 -5.875 1 98.56 108 GLU B N 1
ATOM 2181 C CA . GLU B 1 108 ? -13.992 -2.607 -6.895 1 98.56 108 GLU B CA 1
ATOM 2182 C C . GLU B 1 108 ? -15.336 -1.996 -6.527 1 98.56 108 GLU B C 1
ATOM 2184 O O . GLU B 1 108 ? -15.555 -0.795 -6.707 1 98.56 108 GLU B O 1
ATOM 2189 N N . ASP B 1 109 ? -16.188 -2.846 -6.074 1 98.25 109 ASP B N 1
ATOM 2190 C CA . ASP B 1 109 ? -17.5 -2.348 -5.629 1 98.25 109 ASP B CA 1
ATOM 2191 C C . ASP B 1 109 ? -17.328 -1.31 -4.52 1 98.25 109 ASP B C 1
ATOM 2193 O O . ASP B 1 109 ? -17.953 -0.25 -4.559 1 98.25 109 ASP B O 1
ATOM 2197 N N . ARG B 1 110 ? -16.562 -1.597 -3.566 1 98.44 110 ARG B N 1
ATOM 2198 C CA . ARG B 1 110 ? -16.312 -0.659 -2.477 1 98.44 110 ARG B CA 1
ATOM 2199 C C . ARG B 1 110 ? -15.688 0.631 -2.996 1 98.44 110 ARG B C 1
ATOM 2201 O O . ARG B 1 110 ? -16.109 1.727 -2.623 1 98.44 110 ARG B O 1
ATOM 2208 N N . LEU B 1 111 ? -14.68 0.495 -3.824 1 98.81 111 LEU B N 1
ATOM 2209 C CA . LEU B 1 111 ? -13.992 1.638 -4.422 1 98.81 111 LEU B CA 1
ATOM 2210 C C . LEU B 1 111 ? -14.984 2.562 -5.117 1 98.81 111 LEU B C 1
ATOM 2212 O O . LEU B 1 111 ? -15 3.77 -4.863 1 98.81 111 LEU B O 1
ATOM 2216 N N . ASN B 1 112 ? -15.797 1.984 -5.898 1 98.5 112 ASN B N 1
ATOM 2217 C CA . ASN B 1 112 ? -16.75 2.773 -6.668 1 98.5 112 ASN B CA 1
ATOM 2218 C C . ASN B 1 112 ? -17.797 3.426 -5.766 1 98.5 112 ASN B C 1
ATOM 2220 O O . ASN B 1 112 ? -18.172 4.578 -5.984 1 98.5 112 ASN B O 1
ATOM 2224 N N . THR B 1 113 ? -18.281 2.688 -4.762 1 98.38 113 THR B N 1
ATOM 2225 C CA . THR B 1 113 ? -19.25 3.223 -3.814 1 98.38 113 THR B CA 1
ATOM 2226 C C . THR B 1 113 ? -18.672 4.395 -3.033 1 98.38 113 THR B C 1
ATOM 2228 O O . THR B 1 113 ? -19.297 5.441 -2.904 1 98.38 113 THR B O 1
ATOM 2231 N N . THR B 1 114 ? -17.484 4.199 -2.525 1 98.56 114 THR B N 1
ATOM 2232 C CA . THR B 1 114 ? -16.812 5.246 -1.76 1 98.56 114 THR B CA 1
ATOM 2233 C C . THR B 1 114 ? -16.516 6.457 -2.643 1 98.56 114 THR B C 1
ATOM 2235 O O . THR B 1 114 ? -16.672 7.602 -2.211 1 98.56 114 THR B O 1
ATOM 2238 N N . TYR B 1 115 ? -16.062 6.215 -3.861 1 98.56 115 TYR B N 1
ATOM 2239 C CA . TYR B 1 115 ? -15.766 7.301 -4.789 1 98.56 115 TYR B CA 1
ATOM 2240 C C . TYR B 1 115 ? -17 8.148 -5.047 1 98.56 115 TYR B C 1
ATOM 2242 O O . TYR B 1 115 ? -16.938 9.383 -5.039 1 98.56 115 TYR B O 1
ATOM 2250 N N . ALA B 1 116 ? -18.109 7.508 -5.301 1 98.38 116 ALA B N 1
ATOM 2251 C CA . ALA B 1 116 ? -19.359 8.234 -5.516 1 98.38 116 ALA B CA 1
ATOM 2252 C C . ALA B 1 116 ? -19.703 9.109 -4.312 1 98.38 116 ALA B C 1
ATOM 2254 O O . ALA B 1 116 ? -20.078 10.273 -4.473 1 98.38 116 ALA B O 1
ATOM 2255 N N . ALA B 1 117 ? -19.625 8.594 -3.105 1 98.12 117 ALA B N 1
ATOM 2256 C CA . ALA B 1 117 ? -19.906 9.344 -1.885 1 98.12 117 ALA B CA 1
ATOM 2257 C C . ALA B 1 117 ? -18.938 10.516 -1.728 1 98.12 117 ALA B C 1
ATOM 2259 O O . ALA B 1 117 ? -19.344 11.609 -1.329 1 98.12 117 ALA B O 1
ATOM 2260 N N . LEU B 1 118 ? -17.688 10.211 -2.004 1 97.38 118 LEU B N 1
ATOM 2261 C CA . LEU B 1 118 ? -16.656 11.242 -1.929 1 97.38 118 LEU B CA 1
ATOM 2262 C C . LEU B 1 118 ? -16.969 12.391 -2.875 1 97.38 118 LEU B C 1
ATOM 2264 O O . LEU B 1 118 ? -16.906 13.562 -2.48 1 97.38 118 LEU B O 1
ATOM 2268 N N . MET B 1 119 ? -17.359 12.078 -4.113 1 97.12 119 MET B N 1
ATOM 2269 C CA . MET B 1 119 ? -17.672 13.078 -5.129 1 97.12 119 MET B CA 1
ATOM 2270 C C . MET B 1 119 ? -18.906 13.891 -4.738 1 97.12 119 MET B C 1
ATOM 2272 O O . MET B 1 119 ? -18.984 15.086 -5.031 1 97.12 119 MET B O 1
ATOM 2276 N N . ALA B 1 120 ? -19.812 13.297 -4.066 1 97.12 120 ALA B N 1
ATOM 2277 C CA . ALA B 1 120 ? -21.031 13.977 -3.633 1 97.12 120 ALA B CA 1
ATOM 2278 C C . ALA B 1 120 ? -20.734 14.969 -2.514 1 97.12 120 ALA B C 1
ATOM 2280 O O . ALA B 1 120 ? -21.391 16 -2.408 1 97.12 120 ALA B O 1
ATOM 2281 N N . LYS B 1 121 ? -19.75 14.711 -1.707 1 95.88 121 LYS B N 1
ATOM 2282 C CA . LYS B 1 121 ? -19.484 15.508 -0.512 1 95.88 121 LYS B CA 1
ATOM 2283 C C . LYS B 1 121 ? -18.422 16.562 -0.783 1 95.88 121 LYS B C 1
ATOM 2285 O O . LYS B 1 121 ? -18.375 17.594 -0.112 1 95.88 121 LYS B O 1
ATOM 2290 N N . ALA B 1 122 ? -17.578 16.312 -1.686 1 94.56 122 ALA B N 1
ATOM 2291 C CA . ALA B 1 122 ? -16.391 17.141 -1.913 1 94.56 122 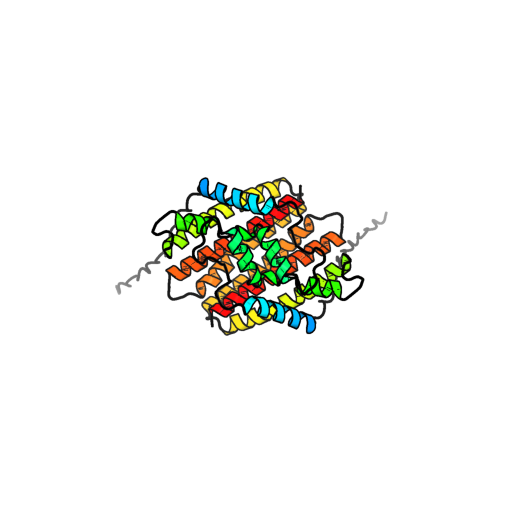ALA B CA 1
ATOM 2292 C C . ALA B 1 122 ? -16.766 18.484 -2.518 1 94.56 122 ALA B C 1
ATOM 2294 O O . ALA B 1 122 ? -17.703 18.578 -3.303 1 94.56 122 ALA B O 1
ATOM 2295 N N . MET B 1 123 ? -16.016 19.547 -2.133 1 91.44 123 MET B N 1
ATOM 2296 C CA . MET B 1 123 ? -16.125 20.844 -2.783 1 91.44 123 MET B CA 1
ATOM 2297 C C . MET B 1 123 ? -15.609 20.781 -4.219 1 91.44 123 MET B C 1
ATOM 2299 O O . MET B 1 123 ? -14.859 19.875 -4.57 1 91.44 123 MET B O 1
ATOM 2303 N N . PRO B 1 124 ? -15.953 21.734 -5.051 1 89.94 124 PRO B N 1
ATOM 2304 C CA . PRO B 1 124 ? -15.648 21.656 -6.48 1 89.94 124 PRO B CA 1
ATOM 2305 C C . PRO B 1 124 ? -14.156 21.453 -6.758 1 89.94 124 PRO B C 1
ATOM 2307 O O . PRO B 1 124 ? -13.781 20.609 -7.578 1 89.94 124 PRO B O 1
ATOM 2310 N N . LYS B 1 125 ? -13.281 22.172 -6.062 1 87.31 125 LYS B N 1
ATOM 2311 C CA . LYS B 1 125 ? -11.852 22.016 -6.305 1 87.31 125 LYS B CA 1
ATOM 2312 C C . LYS B 1 125 ? -11.375 20.609 -5.93 1 87.31 125 LYS B C 1
ATOM 2314 O O . LYS B 1 125 ? -10.609 20 -6.672 1 87.31 125 LYS B O 1
ATOM 2319 N N . ALA B 1 126 ? -11.82 20.188 -4.824 1 91.31 126 ALA B N 1
ATOM 2320 C CA . ALA B 1 126 ? -11.453 18.828 -4.402 1 91.31 126 ALA B CA 1
ATOM 2321 C C . ALA B 1 126 ? -12.031 17.781 -5.352 1 91.31 126 ALA B C 1
ATOM 2323 O O . ALA B 1 126 ? -11.383 16.781 -5.645 1 91.31 126 ALA B O 1
ATOM 2324 N N . ARG B 1 127 ? -13.18 18.016 -5.898 1 95.5 127 ARG B N 1
ATOM 2325 C CA . ARG B 1 127 ? -13.82 17.094 -6.828 1 95.5 127 ARG B CA 1
ATOM 2326 C C . ARG B 1 127 ? -12.977 16.906 -8.086 1 95.5 127 ARG B C 1
ATOM 2328 O O . ARG B 1 127 ? -12.789 15.781 -8.547 1 95.5 127 ARG B O 1
ATOM 2335 N N . ASP B 1 128 ? -12.531 18.016 -8.641 1 96.44 128 ASP B N 1
ATOM 2336 C CA . ASP B 1 128 ? -11.672 17.938 -9.82 1 96.44 128 ASP B CA 1
ATOM 2337 C C . ASP B 1 128 ? -10.391 17.156 -9.516 1 96.44 128 ASP B C 1
ATOM 2339 O O . ASP B 1 128 ? -9.914 16.391 -10.352 1 96.44 128 ASP B O 1
ATOM 2343 N N . GLY B 1 129 ? -9.828 17.406 -8.352 1 97.06 129 GLY B N 1
ATOM 2344 C CA . GLY B 1 129 ? -8.641 16.688 -7.938 1 97.06 129 GLY B CA 1
ATOM 2345 C C . GLY B 1 129 ? -8.859 15.188 -7.84 1 97.06 129 GLY B C 1
ATOM 2346 O O . GLY B 1 129 ? -8.047 14.406 -8.336 1 97.06 129 GLY B O 1
ATOM 2347 N N . TYR B 1 130 ? -9.961 14.773 -7.223 1 98.06 130 TYR B N 1
ATOM 2348 C CA . TYR B 1 130 ? -10.258 13.359 -7.066 1 98.06 130 TYR B CA 1
ATOM 2349 C C . TYR B 1 130 ? -10.508 12.695 -8.414 1 98.06 130 TYR B C 1
ATOM 2351 O O . TYR B 1 130 ? -10.141 11.539 -8.625 1 98.06 130 TYR B O 1
ATOM 2359 N N . ARG B 1 131 ? -11.125 13.406 -9.359 1 98.31 131 ARG B N 1
ATOM 2360 C CA . ARG B 1 131 ? -11.328 12.875 -10.703 1 98.31 131 ARG B CA 1
ATOM 2361 C C . ARG B 1 131 ? -9.992 12.609 -11.391 1 98.31 131 ARG B C 1
ATOM 2363 O O . ARG B 1 131 ? -9.789 11.539 -11.977 1 98.31 131 ARG B O 1
ATOM 2370 N N . LYS B 1 132 ? -9.133 13.586 -11.336 1 98.44 132 LYS B N 1
ATOM 2371 C CA . LYS B 1 132 ? -7.809 13.445 -11.93 1 98.44 132 LYS B CA 1
ATOM 2372 C C . LYS B 1 132 ? -7.031 12.305 -11.281 1 98.44 132 LYS B C 1
ATOM 2374 O O . LYS B 1 132 ? -6.383 11.516 -11.969 1 98.44 132 LYS B O 1
ATOM 2379 N N . MET B 1 133 ? -7.113 12.227 -9.969 1 98.62 133 MET B N 1
ATOM 2380 C CA . MET B 1 133 ? -6.445 11.164 -9.219 1 98.62 133 MET B CA 1
ATOM 2381 C C . MET B 1 133 ? -6.938 9.789 -9.672 1 98.62 133 MET B C 1
ATOM 2383 O O . MET B 1 133 ? -6.129 8.891 -9.938 1 98.62 133 MET B O 1
ATOM 2387 N N . GLN B 1 134 ? -8.227 9.633 -9.805 1 98.81 134 GLN B N 1
ATOM 2388 C CA . GLN B 1 134 ? -8.797 8.336 -10.133 1 98.81 134 GLN B CA 1
ATOM 2389 C C . GLN B 1 134 ? -8.453 7.93 -11.562 1 98.81 134 GLN B C 1
ATOM 2391 O O . GLN B 1 134 ? -8.156 6.762 -11.828 1 98.81 134 GLN B O 1
ATOM 2396 N N . ARG B 1 135 ? -8.492 8.875 -12.461 1 98.81 135 ARG B N 1
ATOM 2397 C CA . ARG B 1 135 ? -8.117 8.602 -13.844 1 98.81 135 ARG B CA 1
ATOM 2398 C C . ARG B 1 135 ? -6.656 8.188 -13.945 1 98.81 135 ARG B C 1
ATOM 2400 O O . ARG B 1 135 ? -6.324 7.23 -14.656 1 98.81 135 ARG B O 1
ATOM 2407 N N . ALA B 1 136 ? -5.828 8.891 -13.281 1 98.88 136 ALA B N 1
ATOM 2408 C CA . ALA B 1 136 ? -4.406 8.547 -13.281 1 98.88 136 ALA B CA 1
ATOM 2409 C C . ALA B 1 136 ? -4.168 7.191 -12.625 1 98.88 136 ALA B C 1
ATOM 2411 O O . ALA B 1 136 ? -3.285 6.438 -13.047 1 98.88 136 ALA B O 1
ATOM 2412 N N . TRP B 1 137 ? -4.957 6.879 -11.562 1 98.88 137 TRP B N 1
ATOM 2413 C CA . TRP B 1 137 ? -4.836 5.594 -10.883 1 98.88 137 TRP B CA 1
ATOM 2414 C C . TRP B 1 137 ? -5.168 4.445 -11.836 1 98.88 137 TRP B C 1
ATOM 2416 O O . TRP B 1 137 ? -4.469 3.432 -11.859 1 98.88 137 TRP B O 1
ATOM 2426 N N . ILE B 1 138 ? -6.211 4.617 -12.609 1 98.88 138 ILE B N 1
ATOM 2427 C CA . ILE B 1 138 ? -6.629 3.572 -13.531 1 98.88 138 ILE B CA 1
ATOM 2428 C C . ILE B 1 138 ? -5.516 3.301 -14.539 1 98.88 138 ILE B C 1
ATOM 2430 O O . ILE B 1 138 ? -5.172 2.146 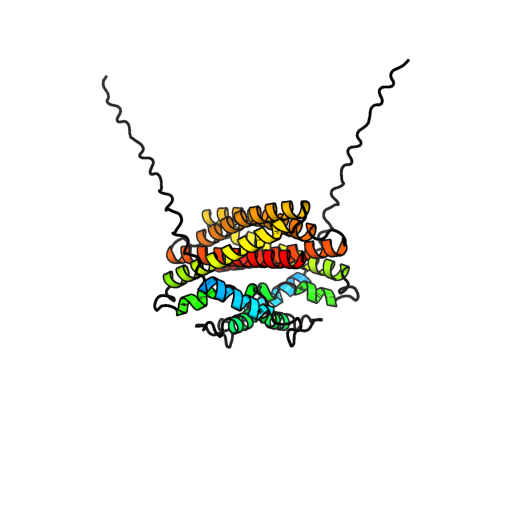-14.805 1 98.88 138 ILE B O 1
ATOM 2434 N N . ALA B 1 139 ? -4.953 4.359 -15.094 1 98.88 139 ALA B N 1
ATOM 2435 C CA . ALA B 1 139 ? -3.848 4.219 -16.047 1 98.88 139 ALA B CA 1
ATOM 2436 C C . ALA B 1 139 ? -2.652 3.531 -15.391 1 98.88 139 ALA B C 1
ATOM 2438 O O . ALA B 1 139 ? -2.02 2.666 -16 1 98.88 139 ALA B O 1
ATOM 2439 N N . TYR B 1 140 ? -2.365 3.844 -14.172 1 98.94 140 TYR B N 1
ATOM 2440 C CA . TYR B 1 140 ? -1.241 3.262 -13.445 1 98.94 140 TYR B CA 1
ATOM 2441 C C . TYR B 1 140 ? -1.493 1.789 -13.141 1 98.94 140 TYR B C 1
ATOM 2443 O O . TYR B 1 140 ? -0.617 0.947 -13.352 1 98.94 140 TYR B O 1
ATOM 2451 N N . ARG B 1 141 ? -2.68 1.494 -12.602 1 98.88 141 ARG B N 1
ATOM 2452 C CA . ARG B 1 141 ? -3.023 0.109 -12.297 1 98.88 141 ARG B CA 1
ATOM 2453 C C . ARG B 1 141 ? -2.852 -0.78 -13.523 1 98.88 141 ARG B C 1
ATOM 2455 O O . ARG B 1 141 ? -2.209 -1.831 -13.453 1 98.88 141 ARG B O 1
ATOM 2462 N N . ASP B 1 142 ? -3.428 -0.292 -14.656 1 98.69 142 ASP B N 1
ATOM 2463 C CA . ASP B 1 142 ? -3.369 -1.086 -15.875 1 98.69 142 ASP B CA 1
ATOM 2464 C C . ASP B 1 142 ? -1.927 -1.27 -16.344 1 98.69 142 ASP B C 1
ATOM 2466 O O . ASP B 1 142 ? -1.524 -2.375 -16.719 1 98.69 142 ASP B O 1
ATOM 2470 N N . ALA B 1 143 ? -1.155 -0.216 -16.297 1 98.69 143 ALA B N 1
ATOM 2471 C CA . ALA B 1 143 ? 0.237 -0.29 -16.734 1 98.69 143 ALA B CA 1
ATOM 2472 C C . ALA B 1 143 ? 1.06 -1.167 -15.797 1 98.69 143 ALA B C 1
ATOM 2474 O O . ALA B 1 143 ? 1.892 -1.96 -16.25 1 98.69 143 ALA B O 1
ATOM 2475 N N . ARG B 1 144 ? 0.854 -1.039 -14.469 1 98.69 144 ARG B N 1
ATOM 2476 C CA . ARG B 1 144 ? 1.581 -1.832 -13.484 1 98.69 144 ARG B CA 1
ATOM 2477 C C . ARG B 1 144 ? 1.33 -3.322 -13.688 1 98.69 144 ARG B C 1
ATOM 2479 O O . ARG B 1 144 ? 2.275 -4.109 -13.781 1 98.69 144 ARG B O 1
ATOM 2486 N N . CYS B 1 145 ? 0.099 -3.658 -13.766 1 98.5 145 CYS B N 1
ATOM 2487 C CA . CYS B 1 145 ? -0.228 -5.078 -13.805 1 98.5 145 CYS B CA 1
ATOM 2488 C C . CYS B 1 145 ? 0.203 -5.699 -15.133 1 98.5 145 CYS B C 1
ATOM 2490 O O . CYS B 1 145 ? 0.636 -6.852 -15.172 1 98.5 145 CYS B O 1
ATOM 2492 N N . ALA B 1 146 ? 0.098 -4.926 -16.219 1 97.31 146 ALA B N 1
ATOM 2493 C CA . ALA B 1 146 ? 0.61 -5.402 -17.5 1 97.31 146 ALA B CA 1
ATOM 2494 C C . ALA B 1 146 ? 2.121 -5.609 -17.438 1 97.31 146 ALA B C 1
ATOM 2496 O O . ALA B 1 146 ? 2.635 -6.613 -17.953 1 97.31 146 ALA B O 1
ATOM 2497 N N . ALA B 1 147 ? 2.824 -4.699 -16.859 1 97.06 147 ALA B N 1
ATOM 2498 C CA . ALA B 1 147 ? 4.277 -4.809 -16.734 1 97.06 147 ALA B CA 1
ATOM 2499 C C . ALA B 1 147 ? 4.672 -6.02 -15.898 1 97.06 147 ALA B C 1
ATOM 2501 O O . ALA B 1 147 ? 5.531 -6.805 -16.297 1 97.06 147 ALA B O 1
ATOM 2502 N N . GLU B 1 148 ? 4.055 -6.195 -14.75 1 96.38 148 GLU B N 1
ATOM 2503 C CA . GLU B 1 148 ? 4.363 -7.316 -13.867 1 96.38 148 GLU B CA 1
ATOM 2504 C C . GLU B 1 148 ? 4.125 -8.648 -14.57 1 96.38 148 GLU B C 1
ATOM 2506 O O . GLU B 1 148 ? 4.938 -9.57 -14.461 1 96.38 148 GLU B O 1
ATOM 2511 N N . ALA B 1 149 ? 3.047 -8.734 -15.273 1 94.94 149 ALA B N 1
ATOM 2512 C CA . ALA B 1 149 ? 2.701 -9.977 -15.953 1 94.94 149 ALA B CA 1
ATOM 2513 C C . ALA B 1 149 ? 3.652 -10.25 -17.109 1 94.94 149 ALA B C 1
ATOM 2515 O O . ALA B 1 149 ? 3.939 -11.406 -17.438 1 94.94 149 ALA B O 1
ATOM 2516 N N . SER B 1 150 ? 4.109 -9.203 -17.766 1 91.56 150 SER B N 1
ATOM 2517 C CA . SER B 1 150 ? 4.934 -9.352 -18.969 1 91.56 150 SER B CA 1
ATOM 2518 C C . SER B 1 150 ? 6.285 -9.969 -18.625 1 91.56 150 SER B C 1
ATOM 2520 O O . SER B 1 150 ? 6.965 -10.5 -19.516 1 91.56 150 SER B O 1
ATOM 2522 N N . ALA B 1 151 ? 6.652 -9.914 -17.375 1 87.56 151 ALA B N 1
ATOM 2523 C CA . ALA B 1 151 ? 7.926 -10.492 -16.953 1 87.56 151 ALA B CA 1
ATOM 2524 C C . ALA B 1 151 ? 7.863 -12.016 -16.953 1 87.56 151 ALA B C 1
ATOM 2526 O O . ALA B 1 151 ? 8.898 -12.688 -16.953 1 87.56 151 ALA B O 1
ATOM 2527 N N . GLU B 1 152 ? 6.668 -12.586 -16.828 1 88.62 152 GLU B N 1
ATOM 2528 C CA . GLU B 1 152 ? 6.434 -14.023 -16.953 1 88.62 152 GLU B CA 1
ATOM 2529 C C . GLU B 1 152 ? 6.074 -14.406 -18.391 1 88.62 152 GLU B C 1
ATOM 2531 O O . GLU B 1 152 ? 4.996 -14.055 -18.875 1 88.62 152 GLU B O 1
ATOM 2536 N N . THR B 1 153 ? 6.953 -15.203 -19.047 1 87.19 153 THR B N 1
ATOM 2537 C CA . THR B 1 153 ? 6.758 -15.438 -20.469 1 87.19 153 THR B CA 1
ATOM 2538 C C . THR B 1 153 ? 6.5 -16.922 -20.75 1 87.19 153 THR B C 1
ATOM 2540 O O . THR B 1 153 ? 6.234 -17.297 -21.891 1 87.19 153 THR B O 1
ATOM 2543 N N . VAL B 1 154 ? 6.5 -17.75 -19.781 1 89 154 VAL B N 1
ATOM 2544 C CA . VAL B 1 154 ? 6.484 -19.188 -20.031 1 89 154 VAL B CA 1
ATOM 2545 C C . VAL B 1 154 ? 5.164 -19.781 -19.547 1 89 154 VAL B C 1
ATOM 2547 O O . VAL B 1 154 ? 4.461 -20.453 -20.297 1 89 154 VAL B O 1
ATOM 2550 N N . ASN B 1 155 ? 4.75 -19.5 -18.344 1 91.5 155 ASN B N 1
ATOM 2551 C CA . ASN B 1 155 ? 3.607 -20.125 -17.672 1 91.5 155 ASN B CA 1
ATOM 2552 C C . ASN B 1 155 ? 2.391 -19.203 -17.672 1 91.5 155 ASN B C 1
ATOM 2554 O O . ASN B 1 155 ? 2.344 -18.234 -16.922 1 91.5 155 ASN B O 1
ATOM 2558 N N . THR B 1 156 ? 1.453 -19.578 -18.484 1 91 156 THR B N 1
ATOM 2559 C CA . THR B 1 156 ? 0.267 -18.75 -18.656 1 91 156 THR B CA 1
ATOM 2560 C C . THR B 1 156 ? -0.535 -18.672 -17.359 1 91 156 THR B C 1
ATOM 2562 O O . THR B 1 156 ? -1.091 -17.625 -17.031 1 91 156 THR B O 1
ATOM 2565 N N . ASP B 1 157 ? -0.639 -19.766 -16.656 1 90.31 157 ASP B N 1
ATOM 2566 C CA . ASP B 1 157 ? -1.348 -19.75 -15.383 1 90.31 157 ASP B CA 1
ATOM 2567 C C . ASP B 1 157 ? -0.67 -18.812 -14.391 1 90.31 157 ASP B C 1
ATOM 2569 O O . ASP B 1 157 ? -1.345 -18.078 -13.656 1 90.31 157 ASP B O 1
ATOM 2573 N N . ARG B 1 158 ? 0.591 -18.828 -14.43 1 92.56 158 ARG B N 1
ATOM 2574 C CA . ARG B 1 158 ? 1.335 -17.938 -13.555 1 92.56 158 ARG B CA 1
ATOM 2575 C C . ARG B 1 158 ? 1.146 -16.484 -13.977 1 92.56 158 ARG B C 1
ATOM 2577 O O . ARG B 1 158 ? 1.028 -15.586 -13.133 1 92.56 158 ARG B O 1
ATOM 2584 N N . GLN B 1 159 ? 1.079 -16.25 -15.242 1 94 159 GLN B N 1
ATOM 2585 C CA . GLN B 1 159 ? 0.814 -14.914 -15.75 1 94 159 GLN B CA 1
ATOM 2586 C C . GLN B 1 159 ? -0.54 -14.398 -15.266 1 94 159 GLN B C 1
ATOM 2588 O O . GLN B 1 159 ? -0.657 -13.25 -14.836 1 94 159 GLN B O 1
ATOM 2593 N N . SER B 1 160 ? -1.516 -15.289 -15.336 1 94.69 160 SER B N 1
ATOM 2594 C CA . SER B 1 160 ? -2.855 -14.938 -14.883 1 94.69 160 SER B CA 1
ATOM 2595 C C . SER B 1 160 ? -2.869 -14.641 -13.383 1 94.69 160 SER B C 1
ATOM 2597 O O . SER B 1 160 ? -3.527 -13.695 -12.945 1 94.69 160 SER B O 1
ATOM 2599 N N . ASN B 1 161 ? -2.156 -15.445 -12.68 1 95.62 161 ASN B N 1
ATOM 2600 C CA . ASN B 1 161 ? -2.074 -15.227 -11.234 1 95.62 161 ASN B CA 1
ATOM 2601 C C . ASN B 1 161 ? -1.418 -13.891 -10.906 1 95.62 161 ASN B C 1
ATOM 2603 O O . ASN B 1 161 ? -1.874 -13.172 -10.016 1 95.62 161 ASN B O 1
ATOM 2607 N N . ILE B 1 162 ? -0.397 -13.492 -11.648 1 96.19 162 ILE B N 1
ATOM 2608 C CA . ILE B 1 162 ? 0.288 -12.219 -11.445 1 96.19 162 ILE B CA 1
ATOM 2609 C C . ILE B 1 162 ? -0.666 -11.062 -11.734 1 96.19 162 ILE B C 1
ATOM 2611 O O . ILE B 1 162 ? -0.752 -10.109 -10.961 1 96.19 162 ILE B O 1
ATOM 2615 N N . MET B 1 163 ? -1.419 -11.219 -12.805 1 97 163 MET B N 1
ATOM 2616 C CA . MET B 1 163 ? -2.355 -10.172 -13.219 1 97 163 MET B CA 1
ATOM 2617 C C . MET B 1 163 ? -3.422 -9.945 -12.148 1 97 163 MET B C 1
ATOM 2619 O O . MET B 1 163 ? -3.668 -8.812 -11.742 1 97 163 MET B O 1
ATOM 2623 N N . VAL B 1 164 ? -3.986 -11.016 -11.68 1 97.62 164 VAL B N 1
ATOM 2624 C CA . VAL B 1 164 ? -5.109 -10.859 -10.758 1 97.62 164 VAL B CA 1
ATOM 2625 C C . VAL B 1 164 ? -4.598 -10.438 -9.383 1 97.62 164 VAL B C 1
ATOM 2627 O O . VAL B 1 164 ? -5.254 -9.664 -8.68 1 97.62 164 VAL B O 1
ATOM 2630 N N . SER B 1 165 ? -3.465 -10.93 -8.953 1 97.56 165 SER B N 1
ATOM 2631 C CA . SER B 1 165 ? -2.881 -10.516 -7.68 1 97.56 165 SER B CA 1
ATOM 2632 C C . SER B 1 165 ? -2.545 -9.023 -7.68 1 97.56 165 SER B C 1
ATOM 2634 O O . SER B 1 165 ? -2.771 -8.336 -6.688 1 97.56 165 SER B O 1
ATOM 2636 N N . CYS B 1 166 ? -2.039 -8.586 -8.797 1 98.38 166 CYS B N 1
ATOM 2637 C CA . CYS B 1 166 ? -1.733 -7.172 -8.961 1 98.38 166 CYS B CA 1
ATOM 2638 C C . CYS B 1 166 ? -3.004 -6.328 -8.914 1 98.38 166 CYS B C 1
ATOM 2640 O O . CYS B 1 166 ? -3.051 -5.309 -8.227 1 98.38 166 CYS B O 1
ATOM 2642 N N . ALA B 1 167 ? -4.008 -6.758 -9.656 1 98.62 167 ALA B N 1
ATOM 2643 C CA . ALA B 1 167 ? -5.281 -6.039 -9.664 1 98.62 167 ALA B CA 1
ATOM 2644 C C . ALA B 1 167 ? -5.883 -5.973 -8.266 1 98.62 167 ALA B C 1
ATOM 2646 O O . ALA B 1 167 ? -6.418 -4.938 -7.863 1 98.62 167 ALA B O 1
ATOM 2647 N N . LEU B 1 168 ? -5.77 -7.066 -7.59 1 98.69 168 LEU B N 1
ATOM 2648 C CA . LEU B 1 168 ? -6.305 -7.133 -6.234 1 98.69 168 LEU B CA 1
ATOM 2649 C C . LEU B 1 168 ? -5.586 -6.148 -5.316 1 98.69 168 LEU B C 1
ATOM 2651 O O . LEU B 1 168 ? -6.23 -5.348 -4.633 1 98.69 168 LEU B O 1
ATOM 2655 N N . ASP B 1 169 ? -4.312 -6.195 -5.336 1 98.5 169 ASP B N 1
ATOM 2656 C CA . ASP B 1 169 ? -3.518 -5.312 -4.492 1 98.5 169 ASP B CA 1
ATOM 2657 C C . ASP B 1 169 ? -3.797 -3.846 -4.812 1 98.5 169 ASP B C 1
ATOM 2659 O O . ASP B 1 169 ? -4.086 -3.051 -3.916 1 98.5 169 ASP B O 1
ATOM 2663 N N . ALA B 1 170 ? -3.746 -3.471 -6.102 1 98.81 170 ALA B N 1
ATOM 2664 C CA . ALA B 1 170 ? -3.93 -2.092 -6.543 1 98.81 170 ALA B CA 1
ATOM 2665 C C . ALA B 1 170 ? -5.332 -1.59 -6.207 1 98.81 170 ALA B C 1
ATOM 2667 O O . ALA B 1 170 ? -5.496 -0.47 -5.719 1 98.81 170 ALA B O 1
ATOM 2668 N N . THR B 1 171 ? -6.305 -2.406 -6.438 1 98.88 171 THR B N 1
ATOM 2669 C CA . THR B 1 171 ? -7.691 -2 -6.219 1 98.88 171 THR B CA 1
ATOM 2670 C C . THR B 1 171 ? -7.977 -1.841 -4.727 1 98.88 171 THR B C 1
ATOM 2672 O O . THR B 1 171 ? -8.578 -0.849 -4.309 1 98.88 171 THR B O 1
ATOM 2675 N N . ALA B 1 172 ? -7.547 -2.805 -3.961 1 98.81 172 ALA B N 1
ATOM 2676 C CA . ALA B 1 172 ? -7.793 -2.748 -2.521 1 98.81 172 ALA B CA 1
ATOM 2677 C C . ALA B 1 172 ? -7.133 -1.519 -1.902 1 98.81 172 ALA B C 1
ATOM 2679 O O . ALA B 1 172 ? -7.754 -0.806 -1.11 1 98.81 172 ALA B O 1
ATOM 2680 N N . ARG B 1 173 ? -5.953 -1.232 -2.273 1 98.5 173 ARG B N 1
ATOM 2681 C CA . ARG B 1 173 ? -5.227 -0.105 -1.698 1 98.5 173 ARG B CA 1
ATOM 2682 C C . ARG B 1 173 ? -5.852 1.221 -2.121 1 98.5 173 ARG B C 1
ATOM 2684 O O . ARG B 1 173 ? -5.957 2.146 -1.314 1 98.5 173 ARG B O 1
ATOM 2691 N N . GLN B 1 174 ? -6.277 1.272 -3.359 1 98.88 174 GLN B N 1
ATOM 2692 C CA . GLN B 1 174 ? -6.953 2.486 -3.805 1 98.88 174 GLN B CA 1
ATOM 2693 C C . GLN B 1 174 ? -8.273 2.686 -3.068 1 98.88 174 GLN B C 1
ATOM 2695 O O . GLN B 1 174 ? -8.625 3.809 -2.701 1 98.88 174 GLN B O 1
ATOM 2700 N N . ALA B 1 175 ? -9.016 1.597 -2.865 1 98.81 175 ALA B N 1
ATOM 2701 C CA . ALA B 1 175 ? -10.258 1.682 -2.102 1 98.81 175 ALA B CA 1
ATOM 2702 C C . ALA B 1 175 ? -10 2.213 -0.695 1 98.81 175 ALA B C 1
ATOM 2704 O O . ALA B 1 175 ? -10.758 3.053 -0.195 1 98.81 175 ALA B O 1
ATOM 2705 N N . LEU B 1 176 ? -8.977 1.787 -0.099 1 98.12 176 LEU B N 1
ATOM 2706 C CA . LEU B 1 176 ? -8.656 2.189 1.265 1 98.12 176 LEU B CA 1
ATOM 2707 C C . LEU B 1 176 ? -8.227 3.654 1.312 1 98.12 176 LEU B C 1
ATOM 2709 O O . LEU B 1 176 ? -8.523 4.359 2.277 1 98.12 176 LEU B O 1
ATOM 2713 N N . ILE B 1 177 ? -7.516 4.121 0.275 1 98.31 177 ILE B N 1
ATOM 2714 C CA . ILE B 1 177 ? -7.156 5.531 0.182 1 98.31 177 ILE B CA 1
ATOM 2715 C C . ILE B 1 177 ? -8.422 6.383 0.09 1 98.31 177 ILE B C 1
ATOM 2717 O O . ILE B 1 177 ? -8.547 7.391 0.789 1 98.31 177 ILE B O 1
ATOM 2721 N N . LEU B 1 178 ? -9.352 5.938 -0.748 1 98.5 178 LEU B N 1
ATOM 2722 C CA . LEU B 1 178 ? -10.594 6.68 -0.892 1 98.5 178 LEU B CA 1
ATOM 2723 C C . LEU B 1 178 ? -11.398 6.645 0.402 1 98.5 178 LEU B C 1
ATOM 2725 O O . LEU B 1 178 ? -12.047 7.633 0.763 1 98.5 178 LEU B O 1
ATOM 2729 N N . ASP B 1 179 ? -11.398 5.5 1.094 1 97.5 179 ASP B N 1
ATOM 2730 C CA . ASP B 1 179 ? -12.062 5.418 2.391 1 97.5 179 ASP B CA 1
ATOM 2731 C C . ASP B 1 179 ? -11.523 6.477 3.352 1 97.5 179 ASP B C 1
ATOM 2733 O O . ASP B 1 179 ? -12.289 7.121 4.066 1 97.5 179 ASP B O 1
ATOM 2737 N N . ASP B 1 180 ? -10.242 6.633 3.393 1 95.44 180 ASP B N 1
ATOM 2738 C CA . ASP B 1 180 ? -9.602 7.609 4.27 1 95.44 180 ASP B CA 1
ATOM 2739 C C . ASP B 1 180 ? -10 9.031 3.885 1 95.44 180 ASP B C 1
ATOM 2741 O O . ASP B 1 180 ? -10.281 9.859 4.754 1 95.44 180 ASP B O 1
ATOM 2745 N N . GLU B 1 181 ? -10.031 9.289 2.562 1 95.88 181 GLU B N 1
ATOM 2746 C CA . GLU B 1 181 ? -10.43 10.609 2.082 1 95.88 181 GLU B CA 1
ATOM 2747 C C . GLU B 1 181 ? -11.867 10.93 2.49 1 95.88 181 GLU B C 1
ATOM 2749 O O . GLU B 1 181 ? -12.156 12.039 2.941 1 95.88 181 GLU B O 1
ATOM 2754 N N . LEU B 1 182 ? -12.719 9.953 2.338 1 96.31 182 LEU B N 1
ATOM 2755 C CA . LEU B 1 182 ? -14.117 10.164 2.691 1 96.31 182 LEU B CA 1
ATOM 2756 C C . LEU B 1 182 ? -14.266 10.414 4.188 1 96.31 182 LEU B C 1
ATOM 2758 O O . LEU B 1 182 ? -15.039 11.281 4.602 1 96.31 182 LEU B O 1
ATOM 2762 N N . SER B 1 183 ? -13.516 9.656 4.973 1 93.06 183 SER B N 1
ATOM 2763 C CA . SER B 1 183 ? -13.555 9.82 6.422 1 93.06 183 SER B CA 1
ATOM 2764 C C . SER B 1 183 ? -13.086 11.211 6.836 1 93.06 183 SER B C 1
ATOM 2766 O O . SER B 1 183 ? -13.609 11.789 7.793 1 93.06 183 SER B O 1
ATOM 2768 N N . ASP B 1 184 ? -12.164 11.797 6.156 1 89.44 184 ASP B N 1
ATOM 2769 C CA . ASP B 1 184 ? -11.594 13.102 6.477 1 89.44 184 ASP B CA 1
ATOM 2770 C C . ASP B 1 184 ? -12.555 14.227 6.09 1 89.44 184 ASP B C 1
ATOM 2772 O O . ASP B 1 184 ? -12.445 15.344 6.602 1 89.44 184 ASP B O 1
ATOM 2776 N N . LEU B 1 185 ? -13.398 14.008 5.164 1 86.25 185 LEU B N 1
ATOM 2777 C CA . LEU B 1 185 ? -14.375 15.016 4.77 1 86.25 185 LEU B CA 1
ATOM 2778 C C . LEU B 1 185 ? -15.562 15.023 5.727 1 86.25 185 LEU B C 1
ATOM 2780 O O . LEU B 1 185 ? -16.375 15.945 5.691 1 86.25 185 LEU B O 1
ATOM 2784 N N . GLN B 1 186 ? -15.805 14.055 6.629 1 69.69 186 GLN B N 1
ATOM 2785 C CA . GLN B 1 186 ? -16.938 14.031 7.547 1 69.69 186 GLN B CA 1
ATOM 2786 C C . GLN B 1 186 ? -16.672 14.906 8.766 1 69.69 186 GLN B C 1
ATOM 2788 O O . GLN B 1 186 ? -15.539 15.016 9.227 1 69.69 186 GLN B O 1
#

Solvent-accessible surface area (backbone atoms only — not comparable to full-atom values): 20061 Å² total; per-residue (Å²): 135,84,80,76,76,76,76,78,76,76,75,77,74,73,75,72,72,70,72,76,71,81,71,60,74,73,46,70,67,52,45,50,50,51,52,51,44,43,46,59,21,57,64,60,70,87,68,55,79,87,51,56,93,75,58,48,70,86,40,41,52,60,35,38,20,54,45,33,55,46,34,64,75,44,46,65,64,46,53,25,46,44,44,28,69,72,42,94,53,15,72,38,73,66,30,42,42,52,23,33,45,44,37,33,37,41,30,47,50,49,30,52,54,42,48,53,52,35,55,70,68,43,54,71,71,29,34,56,25,48,52,51,17,52,55,28,40,53,52,17,50,54,29,40,26,51,21,62,21,52,67,50,83,80,49,65,69,57,24,51,42,44,33,43,53,39,48,31,52,52,39,43,53,52,27,52,52,43,48,52,54,44,58,67,72,104,124,86,72,78,76,77,77,78,77,77,78,76,76,72,74,71,72,69,74,77,71,79,71,60,74,74,48,69,66,52,46,50,49,52,50,49,44,43,47,59,21,57,65,60,76,81,69,54,79,87,50,56,92,75,56,50,70,86,41,41,52,58,35,37,19,53,45,33,55,46,32,64,73,43,47,65,63,46,54,24,48,44,44,27,69,71,42,93,55,15,71,38,74,69,29,41,42,53,23,33,48,46,36,34,39,39,31,46,52,49,30,52,53,43,47,52,54,36,54,71,68,42,54,72,71,30,33,55,26,48,51,49,17,51,55,27,40,53,54,17,49,55,29,40,26,52,19,62,20,53,67,49,83,80,49,64,69,56,24,51,43,44,32,43,52,39,48,32,53,52,38,43,53,50,26,52,52,43,47,50,53,43,58,68,71,102

Organism: Mesorhizobium plurifarium (NCBI:txid69974)

Foldseek 3Di:
DPPPPPPPPPPPPPPPPPPDPPQPDQDPVLLVQLVVQLCQLQPPPDPLPPQDPPDDPVCVVVNVVSNCSNDSLVSQCVQLVVQLPPDPCCPPLVNSLVSLSNLLSSLLVLQVVLLVLLCVLDDPVVNVVSVVVVVVLVVVLVVVLVVQLVVDDPDPSVSSVSNSSSSSSSSNVSSVVSVVSSVVSD/DPPPPDPPPPPPPPPPPPPDPPQPDQDPVLLVQLVVQLCQLQPPPDCLDPQDPPDDPVCVVVNVVSNCSNDSLVSQCVQLVVQLPPDPCCPPLVNSLVSLSNLLSSLLVLQVVLLVLLLVLDDPVVNVVSVVVVVVLVVVLVVVLVVQLVVDDPDVSVSSSSNSSSSSSSSNVSSVVSVVSSVVSD

Nearest PDB structures (foldseek):
  3gi7-assembly1_A  TM=7.783E-01  e=1.433E-01  Pseudomonas putida KT2440
  3l1n-assembly1_A  TM=2.375E-01  e=6.557E+00  Talaromyces marneffei
  3gi7-assembly1_A  TM=7.782E-01  e=1.267E-01  Pseudomonas putida KT2440

Sequence (372 aa):
MKSVLMLAVCALLLAALSPATAGEKLRASDKAALAECLKYVGDFPGDVPGVNDTPTPAIHIDNAIKLAGHEPASCINYVTELCSFESDDGRSQLGLIDCANREVAVWEDRLNTTYAALMAKAMPKARDGYRKMQRAWIAYRDARCAAEASAETVNTDRQSNIMVSCALDATARQALILDDELSDLQMKSVLMLAVCALLLAALSPATAGEKLRASDKAALAECLKYVGDFPGDVPGVNDTPTPAIHIDNAIKLAGHEPASCINYVTELCSFESDDGRSQLGLIDCANREVAVWEDRLNTTYAALMAKAMPKARDGYRKMQRAWIAYRDARCAAEASAETVNTDRQSNIMVSCALDATARQALILDDELSDLQ

Radius of gyration: 24.66 Å; Cα contacts (8 Å, |Δi|>4): 403; chains: 2; bounding box: 47×95×96 Å

pLDDT: mean 83.69, std 20.05, range [25.45, 98.94]

InterPro domains:
  IPR009739 Lysozyme inhibitor LprI-like, N-terminal [PF07007] (83-175)

Secondary structure (DSSP, 8-state):
---------------------------HHHHHHHHHHHHHHH-S-S--TT--SS--GGGHHHHHHHHHTTSGGGGTTHHHHHHHTTSTTTTSHHHHHHHHHHHHHHHHHHHHHHHHHHHHHS-HHHHHHHHHHHHHHHHHHHHHHHHHHHT--S-HHHHHHHHHHHHHHHHHHHHHHHHHHHHHH-/---------------------------HHHHHHHHHHHHHHH-S-S--TT--SS--GGGHHHHHHHHHTT-GGGGTTHHHHHHHTTSTTTTSHHHHHHHHHHHHHHHHHHHHHHHHHHHHHS-HHHHHHHHHHHHHHHHHHHHHHHHHHHT--S-HHHHHHHHHHHHHHHHHHHHHHHHHHHHHH-